Protein AF-A0AAV6UB23-F1 (afdb_monomer)

Nearest PDB structures (foldseek):
  6d6q-assembly1_D  TM=9.457E-01  e=8.743E-25  Homo sapiens
  3hkm-assembly2_B  TM=9.169E-01  e=3.259E-20  Oryza sativa Japonica Group
  3hkm-assembly1_A  TM=9.155E-01  e=9.623E-20  Oryza sativa Japonica Group
  2wnr-assembly1_B  TM=9.141E-01  e=9.623E-20  Methanothermobacter thermautotrophicus
  2pnz-assembly1_A  TM=8.506E-01  e=3.904E-20  Pyrococcus abyssi

pLDDT: mean 78.88, std 17.39, range [21.12, 95.25]

InterPro domains:
  IPR000530 Small ribosomal subunit protein eS12 [PR00972] (214-227)
  IPR000530 Small ribosomal subunit protein eS12 [PR00972] (228-244)
  IPR000530 Small ribosomal subunit protein eS12 [PR00972] (269-290)
  IPR000530 Small ribosomal subunit protein eS12 [PR00972] (294-307)
  IPR001247 Exoribonuclease, phosphorolytic domain 1 [PF01138] (4-118)
  IPR004038 Ribosomal protein eL8/eL30/eS12/Gadd45 [PF01248] (210-303)
  IPR020568 Ribosomal protein uS5 domain 2-type superfamily [SSF54211] (4-117)
  IPR027408 PNPase/RNase PH domain superfamily [G3DSA:3.30.230.70] (3-193)
  IPR029064 Ribosomal protein eL30-like superfamily [G3DSA:3.30.1330.30] (195-325)
  IPR029064 Ribosomal protein eL30-like superfamily [SSF55315] (204-323)
  IPR036345 Exoribonuclease, PH domain 2 superfamily [SSF55666] (115-163)

Sequence (326 aa):
MHAVQFSDLSRSDGSALVSIGETVIQAAVYGPTEIKVSKELCDKALVEVTFKPKVGQSGNKERCTEYFIRNAVESVILTKLHPRTSINIIVQEIQDAGNMLACCVNAACLALLDAGIPMKGIVAASSVAFIEENPVAFPTTKQQKTSQKMSTVCFESPGETMVGVKSSSFLTNSGACTFFRRAACIFRLIMSDVEVETTAGSGEMDVNTALQEVLKTSLTHGKLSRGLHEAAKCLDKRQALLCVLATNCDEPLYVKLVEALCAEHQINLLKVDSNKKLGEWAGLCTFDKEGKARKVVGCSCAVVVDYGKETQAHDVLNDYFKSKRA

Secondary structure (DSSP, 8-state):
-EEEEE---TTSSEEEEEEETTEEEEEEEEEEEEPPGGG--SSS-EEEEEEE-SSS---HHHHHHHHHHHHHHHHHB-GGGSTTEEEEEEEEEEE-SS-HHHHHHHHHHHHHHHTT--BSSEEEEEEEEEETTEEEES--HHHHHH-SEEEEEEEEETTTEEEEEEESS---HHHHHHHHHHHHHHHHHHGGG-------------HHHHHHHHHHHHHHTT-EEESHHHHHHHHHTT--SEEEEES--SSHHHHHHHHHHHHHHT-EEEEES-HHHHHHHTT-SEEPTTS-EESPPPPSEEEES--SS--HHHHHHHHHHHHHH-

Foldseek 3Di:
DKDKDWDPDPPALTKMWIDDPQWIKIKGKHPFAADDPVPFDQQFEAEFEAEAEPDDDDDPVRVVLRVVLRLLQVVWAPGRVDHRTYMYMYMYTPDDFPFVSQRRNQRRQRRCVSSVGDTNFGKGKWKWFDAPNDIDIPDTNVSVVRTPKIKMWIATPPPRDTSDIDIPDDDDPVRVVVCVVVVVVVVVVVVPPDDPDPPPDPDDDDLLNLLLVLLVLLVVVVQKFFAQVRLLVCLVVLLFQEKEAEPPDPDVVSVVSNVVSCVVSVHHYDYDHFQQSVQVSNVQFDADPVRDGDPRDGTGMMTGRDSNDDDPSVVVVVVVVVVVVD

Organism: NCBI:txid931172

Solvent-accessible surface area (backbone atoms only — not comparable to full-atom values): 17839 Å² total; per-residue (Å²): 110,72,51,76,47,70,65,83,45,94,85,44,58,6,16,15,37,35,30,56,66,75,22,31,34,38,17,36,22,39,52,80,34,86,51,59,80,92,73,55,35,78,76,28,38,41,74,45,52,48,52,43,60,76,73,75,76,77,49,72,69,42,52,55,49,23,53,51,47,34,56,51,49,60,74,32,40,52,33,68,81,41,49,48,23,25,34,42,36,41,37,38,44,75,36,82,34,67,43,59,73,23,49,50,41,35,14,45,43,49,4,36,57,59,40,65,57,66,53,78,48,52,54,49,38,49,33,37,27,38,50,96,88,45,78,38,73,67,39,43,56,71,52,52,74,72,26,85,42,44,38,37,42,30,36,32,43,92,76,74,45,73,72,48,76,51,57,84,51,89,69,58,82,74,55,49,60,55,46,52,59,47,49,56,51,48,50,63,63,65,60,71,79,65,80,76,84,70,89,72,75,94,60,86,80,46,75,69,58,23,49,42,51,49,42,47,47,10,50,78,66,70,30,54,37,66,33,63,71,51,31,51,54,35,52,76,67,71,50,46,57,38,37,41,38,30,70,68,56,96,52,73,64,59,57,52,52,53,54,49,55,29,62,78,68,73,35,50,75,44,81,40,86,41,22,52,64,47,5,52,44,70,61,40,41,44,67,48,100,83,73,49,80,40,78,63,42,68,30,58,28,40,26,35,45,47,56,88,63,95,46,74,38,55,55,55,50,51,52,52,51,53,65,73,73,107

Mean predicted aligned error: 15.62 Å

Radius of gyration: 24.82 Å; Cα contacts (8 Å, |Δi|>4): 610; chains: 1; bounding box: 67×42×62 Å

Structure (mmCIF, N/CA/C/O backbone):
data_AF-A0AAV6UB23-F1
#
_entry.id   AF-A0AAV6UB23-F1
#
loop_
_atom_site.group_PDB
_atom_site.id
_atom_site.type_symbol
_atom_site.label_atom_id
_atom_site.label_alt_id
_atom_site.label_comp_id
_atom_site.label_asym_id
_atom_site.label_entity_id
_atom_site.label_seq_id
_atom_site.pdbx_PDB_ins_code
_atom_site.Cartn_x
_atom_site.Cartn_y
_atom_site.Cartn_z
_atom_site.occupancy
_atom_site.B_iso_or_equiv
_atom_site.auth_seq_id
_atom_site.auth_comp_id
_atom_site.auth_asym_id
_atom_site.auth_atom_id
_atom_site.pdbx_PDB_model_num
ATOM 1 N N . MET A 1 1 ? 3.540 23.693 6.848 1.00 55.31 1 MET A N 1
ATOM 2 C CA . MET A 1 1 ? 4.465 23.399 5.734 1.00 55.31 1 MET A CA 1
ATOM 3 C C . MET A 1 1 ? 4.973 21.984 5.910 1.00 55.31 1 MET A C 1
ATOM 5 O O . MET A 1 1 ? 5.501 21.669 6.974 1.00 55.31 1 MET A O 1
ATOM 9 N N . HIS A 1 2 ? 4.753 21.148 4.902 1.00 77.44 2 HIS A N 1
ATOM 10 C CA . HIS A 1 2 ? 5.367 19.831 4.785 1.00 77.44 2 HIS A CA 1
ATOM 11 C C . HIS A 1 2 ? 6.271 19.891 3.559 1.00 77.44 2 HIS A C 1
ATOM 13 O O . HIS A 1 2 ? 5.821 20.352 2.512 1.00 77.44 2 HIS A O 1
ATOM 19 N N . ALA A 1 3 ? 7.528 19.488 3.686 1.00 85.25 3 ALA A N 1
ATOM 20 C CA . ALA A 1 3 ? 8.427 19.393 2.544 1.00 85.25 3 ALA A CA 1
ATOM 21 C C . ALA A 1 3 ? 9.123 18.040 2.561 1.00 85.25 3 ALA A C 1
ATOM 23 O O . ALA A 1 3 ? 9.501 17.539 3.623 1.00 85.25 3 ALA A O 1
ATOM 24 N N . VAL A 1 4 ? 9.270 17.464 1.376 1.00 87.75 4 VAL A N 1
ATOM 25 C CA . VAL A 1 4 ? 9.920 16.178 1.157 1.00 87.75 4 VAL A CA 1
ATOM 26 C C . VAL A 1 4 ? 11.017 16.386 0.127 1.00 87.75 4 VAL A C 1
ATOM 28 O O . VAL A 1 4 ? 10.788 17.025 -0.899 1.00 87.75 4 VAL A O 1
ATOM 31 N N . GLN A 1 5 ? 12.197 15.855 0.412 1.00 89.62 5 GLN A N 1
ATOM 32 C CA . GLN A 1 5 ? 13.315 15.760 -0.517 1.00 89.62 5 GLN A CA 1
ATOM 33 C C . GLN A 1 5 ? 13.647 14.280 -0.705 1.00 89.62 5 GLN A C 1
ATOM 35 O O . GLN A 1 5 ? 13.635 13.505 0.252 1.00 89.62 5 GLN A O 1
ATOM 40 N N . PHE A 1 6 ? 13.862 13.882 -1.955 1.00 89.94 6 PHE A N 1
ATOM 41 C CA . PHE A 1 6 ? 14.194 12.512 -2.334 1.00 89.94 6 PHE A CA 1
ATOM 42 C C . PHE A 1 6 ? 15.654 12.441 -2.759 1.00 89.94 6 PHE A C 1
ATOM 44 O O . PHE A 1 6 ? 16.178 13.403 -3.326 1.00 89.94 6 PHE A O 1
ATOM 51 N N . SER A 1 7 ? 16.277 11.273 -2.589 1.00 82.38 7 SER A N 1
ATOM 52 C CA . SER A 1 7 ? 17.610 10.972 -3.130 1.00 82.38 7 SER A CA 1
ATOM 53 C C . SER A 1 7 ? 18.729 11.932 -2.665 1.00 82.38 7 SER A C 1
ATOM 55 O O . SER A 1 7 ? 19.602 12.317 -3.439 1.00 82.38 7 SER A O 1
ATOM 57 N N . ASP A 1 8 ? 18.738 12.288 -1.374 1.00 82.19 8 ASP A N 1
ATOM 58 C CA . ASP A 1 8 ? 19.777 13.137 -0.759 1.00 82.19 8 ASP A CA 1
ATOM 59 C C . ASP A 1 8 ? 21.106 12.395 -0.512 1.00 82.19 8 ASP A C 1
ATOM 61 O O . ASP A 1 8 ? 22.170 13.007 -0.390 1.00 82.19 8 ASP A O 1
ATOM 65 N N . LEU A 1 9 ? 21.061 11.065 -0.390 1.00 87.25 9 LEU A N 1
ATOM 66 C CA . LEU A 1 9 ? 22.214 10.220 -0.076 1.00 87.25 9 LEU A CA 1
ATOM 67 C C . LEU A 1 9 ? 22.642 9.412 -1.304 1.00 87.25 9 LEU A C 1
ATOM 69 O O . LEU A 1 9 ? 21.909 8.554 -1.781 1.00 87.25 9 LEU A O 1
ATOM 73 N N . SER A 1 10 ? 23.884 9.606 -1.755 1.00 87.12 10 SER A N 1
ATOM 74 C CA . SER A 1 10 ? 24.423 8.946 -2.957 1.00 87.12 10 SER A CA 1
ATOM 75 C C . SER A 1 10 ? 24.791 7.468 -2.786 1.00 87.12 10 SER A C 1
ATOM 77 O O . SER A 1 10 ? 25.045 6.779 -3.769 1.00 87.12 10 SER A O 1
ATOM 79 N N . ARG A 1 11 ? 24.882 6.981 -1.543 1.00 90.44 11 ARG A N 1
ATOM 80 C CA . ARG A 1 11 ? 25.308 5.604 -1.232 1.00 90.44 11 ARG A CA 1
ATOM 81 C C . ARG A 1 11 ? 24.144 4.661 -0.923 1.00 90.44 11 ARG A C 1
ATOM 83 O O . ARG A 1 11 ? 24.343 3.452 -0.922 1.00 90.44 11 ARG A O 1
ATOM 90 N N . SER A 1 12 ? 22.984 5.194 -0.564 1.00 89.81 12 SER A N 1
ATOM 91 C CA . SER A 1 12 ? 21.785 4.394 -0.303 1.00 89.81 12 SER A CA 1
ATOM 92 C C . SER A 1 12 ? 21.011 4.173 -1.592 1.00 89.81 12 SER A C 1
ATOM 94 O O . SER A 1 12 ? 21.023 5.040 -2.459 1.00 89.81 12 SER A O 1
ATOM 96 N N . ASP A 1 13 ? 20.301 3.051 -1.676 1.00 92.25 13 ASP A N 1
ATOM 97 C CA . ASP A 1 13 ? 19.466 2.732 -2.837 1.00 92.25 13 ASP A CA 1
ATOM 98 C C . ASP A 1 13 ? 18.200 3.596 -2.877 1.00 92.25 13 ASP A C 1
ATOM 100 O O . ASP A 1 13 ? 17.703 3.909 -3.951 1.00 92.25 13 ASP A O 1
ATOM 104 N N . GLY A 1 14 ? 17.704 4.013 -1.708 1.00 93.56 14 GLY A N 1
ATOM 105 C CA . GLY A 1 14 ? 16.654 5.020 -1.592 1.00 93.56 14 GLY A CA 1
ATOM 106 C C . GLY A 1 14 ? 16.856 5.895 -0.367 1.00 93.56 14 GLY A C 1
ATOM 107 O O . GLY A 1 14 ? 17.306 5.428 0.686 1.00 93.56 14 GLY A O 1
ATOM 108 N N . SER A 1 15 ? 16.530 7.179 -0.482 1.00 94.25 15 SER A N 1
ATOM 109 C CA . SER A 1 15 ? 16.572 8.094 0.658 1.00 94.25 15 SER A CA 1
ATOM 110 C C . SER A 1 15 ? 15.468 9.133 0.598 1.00 94.25 15 SER A C 1
ATOM 112 O O . SER A 1 15 ? 15.066 9.585 -0.470 1.00 94.25 15 SER A O 1
ATOM 114 N N . ALA A 1 16 ? 14.976 9.513 1.771 1.00 94.12 16 ALA A N 1
ATOM 115 C CA . ALA A 1 16 ? 13.954 10.533 1.896 1.00 94.12 16 ALA A CA 1
ATOM 116 C C . ALA A 1 16 ? 14.231 11.401 3.120 1.00 94.12 16 ALA A C 1
ATOM 118 O O . ALA A 1 16 ? 14.400 10.892 4.232 1.00 94.12 16 ALA A O 1
ATOM 119 N N . LEU A 1 17 ? 14.230 12.713 2.924 1.00 93.31 17 LEU A N 1
ATOM 120 C CA . LEU A 1 17 ? 14.196 13.697 3.991 1.00 93.31 17 LEU A CA 1
ATOM 121 C C . LEU A 1 17 ? 12.795 14.285 4.053 1.00 93.31 17 LEU A C 1
ATOM 123 O O . LEU A 1 17 ? 12.294 14.877 3.100 1.00 93.31 17 LEU A O 1
ATOM 127 N N . VAL A 1 18 ? 12.142 14.095 5.194 1.00 91.94 18 VAL A N 1
ATOM 128 C CA . VAL A 1 18 ? 10.770 14.537 5.423 1.00 91.94 18 VAL A CA 1
ATOM 129 C C . VAL A 1 18 ? 10.775 15.579 6.520 1.00 91.94 18 VAL A C 1
ATOM 131 O O . VAL A 1 18 ? 11.274 15.345 7.622 1.00 91.94 18 VAL A O 1
ATOM 134 N N . SER A 1 19 ? 10.163 16.717 6.216 1.00 89.75 19 SER A N 1
ATOM 135 C CA . SER A 1 19 ? 9.902 17.784 7.166 1.00 89.75 19 SER A CA 1
ATOM 136 C C . SER A 1 19 ? 8.399 17.964 7.360 1.00 89.75 19 SER A C 1
ATOM 138 O O . SER A 1 19 ? 7.633 18.130 6.410 1.00 89.75 19 SER A O 1
ATOM 140 N N . ILE A 1 20 ? 7.965 17.908 8.615 1.00 87.00 20 ILE A N 1
ATOM 141 C CA . ILE A 1 20 ? 6.589 18.178 9.032 1.00 87.00 20 ILE A CA 1
ATOM 142 C C . ILE A 1 20 ? 6.672 19.276 10.086 1.00 87.00 20 ILE A C 1
ATOM 144 O O . ILE A 1 20 ? 7.040 19.025 11.239 1.00 87.00 20 ILE A O 1
ATOM 148 N N . GLY A 1 21 ? 6.357 20.506 9.680 1.00 85.19 21 GLY A N 1
ATOM 149 C CA . GLY A 1 21 ? 6.590 21.680 10.517 1.00 85.19 21 GLY A CA 1
ATOM 150 C C . GLY A 1 21 ? 8.074 21.812 10.861 1.00 85.19 21 GLY A C 1
ATOM 151 O O . GLY A 1 21 ? 8.908 21.915 9.971 1.00 85.19 21 GLY A O 1
ATOM 152 N N . GLU A 1 22 ? 8.393 21.782 12.154 1.00 85.50 22 GLU A N 1
ATOM 153 C CA . GLU A 1 22 ? 9.769 21.868 12.667 1.00 85.50 22 GLU A CA 1
ATOM 154 C C . GLU A 1 22 ? 10.438 20.494 12.847 1.00 85.50 22 GLU A C 1
ATOM 156 O O . GLU A 1 22 ? 11.629 20.423 13.146 1.00 85.50 22 GLU A O 1
ATOM 161 N N . THR A 1 23 ? 9.691 19.395 12.689 1.00 88.81 23 THR A N 1
ATOM 162 C CA . THR A 1 23 ? 10.277 18.049 12.756 1.00 88.81 23 THR A CA 1
ATOM 163 C C . THR A 1 23 ? 10.916 17.686 11.436 1.00 88.81 23 THR A C 1
ATOM 165 O O . THR A 1 23 ? 10.259 17.778 10.401 1.00 88.81 23 THR A O 1
ATOM 168 N N . VAL A 1 24 ? 12.171 17.244 11.478 1.00 90.88 24 VAL A N 1
ATOM 169 C CA . VAL A 1 24 ? 12.910 16.810 10.291 1.00 90.88 24 VAL A CA 1
ATOM 170 C C . VAL A 1 24 ? 13.549 15.461 10.568 1.00 90.88 24 VAL A C 1
ATOM 172 O O . VAL A 1 24 ? 14.277 15.285 11.551 1.00 90.88 24 VAL A O 1
ATOM 175 N N . ILE A 1 25 ? 13.264 14.507 9.687 1.00 92.19 25 ILE A N 1
ATOM 176 C CA . ILE A 1 25 ? 13.749 13.132 9.771 1.00 92.19 25 ILE A CA 1
ATOM 177 C C . ILE A 1 25 ? 14.300 12.725 8.415 1.00 92.19 25 ILE A C 1
ATOM 179 O O . ILE A 1 25 ? 13.703 13.013 7.379 1.00 92.19 25 ILE A O 1
ATOM 183 N N . GLN A 1 26 ? 15.431 12.031 8.443 1.00 93.38 26 GLN A N 1
ATOM 184 C CA . GLN A 1 26 ? 16.059 11.450 7.271 1.00 93.38 26 GLN A CA 1
ATOM 185 C C . GLN A 1 26 ? 15.958 9.930 7.350 1.00 93.38 26 GLN A C 1
ATOM 187 O O . GLN A 1 26 ? 16.329 9.325 8.354 1.00 93.38 26 GLN A O 1
ATOM 192 N N . ALA A 1 27 ? 15.464 9.302 6.293 1.00 94.44 27 ALA A N 1
ATOM 193 C CA . ALA A 1 27 ? 15.434 7.859 6.143 1.00 94.44 27 ALA A CA 1
ATOM 194 C C . ALA A 1 27 ? 16.320 7.439 4.970 1.00 94.44 27 ALA A C 1
ATOM 196 O O . ALA A 1 27 ? 16.348 8.092 3.928 1.00 94.44 27 ALA A O 1
ATOM 197 N N . ALA A 1 28 ? 17.025 6.332 5.153 1.00 95.25 28 ALA A N 1
ATOM 198 C CA . ALA A 1 28 ? 17.809 5.668 4.131 1.00 95.25 28 ALA A CA 1
ATOM 199 C C . ALA A 1 28 ? 17.416 4.196 4.099 1.00 95.25 28 ALA A C 1
ATOM 201 O O . ALA A 1 28 ? 17.345 3.535 5.138 1.00 95.25 28 ALA A O 1
ATOM 202 N N . VAL A 1 29 ? 17.172 3.686 2.905 1.00 94.88 29 VAL A N 1
ATOM 203 C CA . VAL A 1 29 ? 16.891 2.282 2.656 1.00 94.88 29 VAL A CA 1
ATOM 204 C C . VAL A 1 29 ? 18.052 1.719 1.864 1.00 94.88 29 VAL A C 1
ATOM 206 O O . VAL A 1 29 ? 18.468 2.268 0.844 1.00 94.88 29 VAL A O 1
ATOM 209 N N . TYR A 1 30 ? 18.559 0.601 2.357 1.00 93.44 30 TYR A N 1
ATOM 210 C CA . TYR A 1 30 ? 19.414 -0.282 1.595 1.00 93.44 30 TYR A CA 1
ATOM 211 C C . TYR A 1 30 ? 18.528 -1.415 1.117 1.00 93.44 30 TYR A C 1
ATOM 213 O O . TYR A 1 30 ? 17.828 -2.053 1.916 1.00 93.44 30 TYR A O 1
ATOM 221 N N . GLY A 1 31 ? 18.517 -1.576 -0.198 1.00 85.75 31 GLY A N 1
ATOM 222 C CA . GLY A 1 31 ? 17.692 -2.512 -0.925 1.00 85.75 31 GLY A CA 1
ATOM 223 C C . GLY A 1 31 ? 17.962 -3.957 -0.517 1.00 85.75 31 GLY A C 1
ATOM 224 O O . GLY A 1 31 ? 18.709 -4.227 0.430 1.00 85.75 31 GLY A O 1
ATOM 225 N N . PRO A 1 32 ? 17.337 -4.914 -1.217 1.00 89.69 32 PRO A N 1
ATOM 226 C CA . PRO A 1 32 ? 17.442 -6.324 -0.877 1.00 89.69 32 PRO A CA 1
ATOM 227 C C . PRO A 1 32 ? 18.909 -6.776 -0.922 1.00 89.69 32 PRO A C 1
ATOM 229 O O . PRO A 1 32 ? 19.469 -7.057 -1.976 1.00 89.69 32 PRO A O 1
ATOM 232 N N . THR A 1 33 ? 19.521 -6.830 0.256 1.00 90.69 33 THR A N 1
ATOM 233 C CA . THR A 1 33 ? 20.918 -7.184 0.482 1.00 90.69 33 THR A CA 1
ATOM 234 C C . THR A 1 33 ? 20.975 -8.631 0.951 1.00 90.69 33 THR A C 1
ATOM 236 O O . THR A 1 33 ? 20.085 -9.088 1.677 1.00 90.69 33 THR A O 1
ATOM 239 N N . GLU A 1 34 ? 22.029 -9.354 0.578 1.00 88.00 34 GLU A N 1
ATOM 240 C CA . GLU A 1 34 ? 22.258 -10.716 1.058 1.00 88.00 34 GLU A CA 1
ATOM 241 C C . GLU A 1 34 ? 22.399 -10.753 2.582 1.00 88.00 34 GLU A C 1
ATOM 243 O O . GLU A 1 34 ? 23.114 -9.958 3.200 1.00 88.00 34 GLU A O 1
ATOM 248 N N . ILE A 1 35 ? 21.682 -11.691 3.194 1.00 89.94 35 ILE A N 1
ATOM 249 C CA . ILE A 1 35 ? 21.639 -11.838 4.640 1.00 89.94 35 ILE A CA 1
ATOM 250 C C . ILE A 1 35 ? 22.670 -12.861 5.118 1.00 89.94 35 ILE A C 1
ATOM 252 O O . ILE A 1 35 ? 22.999 -13.831 4.439 1.00 89.94 35 ILE A O 1
ATOM 256 N N . LYS A 1 36 ? 23.171 -12.669 6.340 1.00 86.94 36 LYS A N 1
ATOM 257 C CA . LYS A 1 36 ? 23.979 -13.691 7.013 1.00 86.94 36 LYS A CA 1
ATOM 258 C C . LYS A 1 36 ? 23.121 -14.929 7.283 1.00 86.94 36 LYS A C 1
ATOM 260 O O . LYS A 1 36 ? 22.014 -14.793 7.799 1.00 86.94 36 LYS A O 1
ATOM 265 N N . VAL A 1 37 ? 23.700 -16.115 7.083 1.00 87.31 37 VAL A N 1
ATOM 266 C CA . VAL A 1 37 ? 23.048 -17.434 7.257 1.00 87.31 37 VAL A CA 1
ATOM 267 C C . VAL A 1 37 ? 22.293 -17.572 8.592 1.00 87.31 37 VAL A C 1
ATOM 269 O O . VAL A 1 37 ? 21.251 -18.205 8.668 1.00 87.31 37 VAL A O 1
ATOM 272 N N . SER A 1 38 ? 22.763 -16.920 9.662 1.00 88.12 38 SER A N 1
ATOM 273 C CA . SER A 1 38 ? 22.109 -16.970 10.980 1.00 88.12 38 SER A CA 1
ATOM 27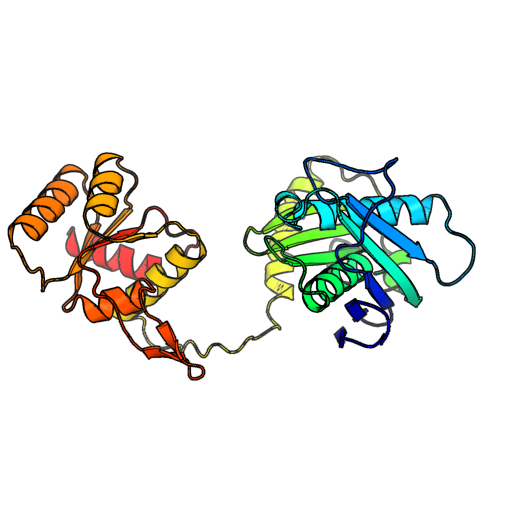4 C C . SER A 1 38 ? 20.730 -16.300 11.050 1.00 88.12 38 SER A C 1
ATOM 276 O O . SER A 1 38 ? 19.974 -16.610 11.968 1.00 88.12 38 SER A O 1
ATOM 278 N N . LYS A 1 39 ? 20.430 -15.335 10.176 1.00 87.19 39 LYS A N 1
ATOM 279 C CA . LYS A 1 39 ? 19.169 -14.575 10.190 1.00 87.19 39 LYS A CA 1
ATOM 280 C C . LYS A 1 39 ? 18.319 -14.843 8.949 1.00 87.19 39 LYS A C 1
ATOM 282 O O . LYS A 1 39 ? 17.336 -14.149 8.719 1.00 87.19 39 LYS A O 1
ATOM 287 N N . GLU A 1 40 ? 18.709 -15.820 8.141 1.00 86.62 40 GLU A N 1
ATOM 288 C CA . GLU A 1 40 ? 18.054 -16.108 6.878 1.00 86.62 40 GLU A CA 1
ATOM 289 C C . GLU A 1 40 ? 16.638 -16.646 7.099 1.00 86.62 40 GLU A C 1
ATOM 291 O O . GLU A 1 40 ? 16.411 -17.593 7.852 1.00 86.62 40 GLU A O 1
ATOM 296 N N . LEU A 1 41 ? 15.680 -16.024 6.419 1.00 83.69 41 LEU A N 1
ATOM 297 C CA . LEU A 1 41 ? 14.307 -16.493 6.344 1.00 83.69 41 LEU A CA 1
ATOM 298 C C . LEU A 1 41 ? 14.073 -17.018 4.927 1.00 83.69 41 LEU A C 1
ATOM 300 O O . LEU A 1 41 ? 14.132 -16.269 3.950 1.00 83.69 41 LEU A O 1
ATOM 304 N N . CYS A 1 42 ? 13.818 -18.322 4.816 1.00 84.56 42 CYS A N 1
ATOM 305 C CA . CYS A 1 42 ? 13.590 -18.981 3.528 1.00 84.56 42 CYS A CA 1
ATOM 306 C C . CYS A 1 42 ? 12.313 -18.482 2.841 1.00 84.56 42 CYS A C 1
ATOM 308 O O . CYS A 1 42 ? 12.286 -18.348 1.622 1.00 84.56 42 CYS A O 1
ATOM 310 N N . ASP A 1 43 ? 11.277 -18.184 3.627 1.00 87.88 43 ASP A N 1
ATOM 311 C CA . ASP A 1 43 ? 9.930 -17.928 3.107 1.00 87.88 43 ASP A CA 1
ATOM 312 C C . ASP A 1 43 ? 9.639 -16.444 2.843 1.00 87.88 43 ASP A C 1
ATOM 314 O O . ASP A 1 43 ? 8.666 -16.114 2.162 1.00 87.88 43 ASP A O 1
ATOM 318 N N . LYS A 1 44 ? 10.432 -15.534 3.424 1.00 88.38 44 LYS A N 1
ATOM 319 C CA . LYS A 1 44 ? 10.163 -14.092 3.394 1.00 88.38 44 LYS A CA 1
ATOM 320 C C . LYS A 1 44 ? 11.426 -13.242 3.515 1.00 88.38 44 LYS A C 1
ATOM 322 O O . LYS A 1 44 ? 12.374 -13.641 4.182 1.00 88.38 44 LYS A O 1
ATOM 327 N N . ALA A 1 45 ? 11.398 -12.047 2.928 1.00 88.88 45 ALA A N 1
ATOM 328 C CA . ALA A 1 45 ? 12.409 -11.016 3.149 1.00 88.88 45 ALA A CA 1
ATOM 329 C C . ALA A 1 45 ? 12.432 -10.579 4.623 1.00 88.88 45 ALA A C 1
ATOM 331 O O . ALA A 1 45 ? 11.381 -10.350 5.231 1.00 88.88 45 ALA A O 1
ATOM 332 N N . LEU A 1 46 ? 13.627 -10.427 5.189 1.00 90.75 46 LEU A N 1
ATOM 333 C CA . LEU A 1 46 ? 13.815 -9.914 6.541 1.00 90.75 46 LEU A CA 1
ATOM 334 C C . LEU A 1 46 ? 13.878 -8.382 6.517 1.00 90.75 46 LEU A C 1
ATOM 336 O O . LEU A 1 46 ? 14.749 -7.809 5.873 1.00 90.75 46 LEU A O 1
ATOM 340 N N . VAL A 1 47 ? 12.981 -7.716 7.245 1.00 91.44 47 VAL A N 1
ATOM 341 C CA . VAL A 1 47 ? 12.981 -6.251 7.367 1.00 91.44 47 VAL A CA 1
ATOM 342 C C . VAL A 1 47 ? 13.650 -5.848 8.678 1.00 91.44 47 VAL A C 1
ATOM 344 O O . VAL A 1 47 ? 13.118 -6.073 9.768 1.00 91.44 47 VAL A O 1
ATOM 347 N N . GLU A 1 48 ? 14.822 -5.230 8.578 1.00 91.06 48 GLU A N 1
ATOM 348 C CA . GLU A 1 48 ? 15.548 -4.661 9.708 1.00 91.06 48 GLU A CA 1
ATOM 349 C C . GLU A 1 48 ? 15.405 -3.138 9.703 1.00 91.06 48 GLU A C 1
ATOM 351 O O . GLU A 1 48 ? 15.661 -2.466 8.711 1.00 91.06 48 GLU A O 1
ATOM 356 N N . VAL A 1 49 ? 14.974 -2.589 10.839 1.00 93.69 49 VAL A N 1
ATOM 357 C CA . VAL A 1 49 ? 14.826 -1.143 11.043 1.00 93.69 49 VAL A CA 1
ATOM 358 C C . VAL A 1 49 ? 15.722 -0.733 12.197 1.00 93.69 49 VAL A C 1
ATOM 360 O O . VAL A 1 49 ? 15.676 -1.373 13.249 1.00 93.69 49 VAL A O 1
ATOM 363 N N . THR A 1 50 ? 16.520 0.312 11.990 1.00 93.38 50 THR A N 1
ATOM 364 C CA . THR A 1 50 ? 17.383 0.936 12.999 1.00 93.38 50 THR A CA 1
ATOM 365 C C . THR A 1 50 ? 17.053 2.419 13.109 1.00 93.38 50 THR A C 1
ATOM 367 O O . THR A 1 50 ? 17.089 3.143 12.114 1.00 93.38 50 THR A O 1
ATOM 370 N N . PHE A 1 51 ? 16.758 2.876 14.321 1.00 93.38 51 PHE A N 1
ATOM 371 C CA . PHE A 1 51 ? 16.465 4.266 14.634 1.00 93.38 51 PHE A CA 1
ATOM 372 C C . PHE A 1 51 ? 17.647 4.879 15.380 1.00 93.38 51 PHE A C 1
ATOM 374 O O . PHE A 1 51 ? 18.044 4.417 16.451 1.00 93.38 51 PHE A O 1
ATOM 381 N N . LYS A 1 52 ? 18.209 5.942 14.813 1.00 91.75 52 LYS A N 1
ATOM 382 C CA . LYS A 1 52 ? 19.320 6.683 15.398 1.00 91.75 52 LYS A CA 1
ATOM 383 C C . LYS A 1 52 ? 18.818 8.042 15.902 1.00 91.75 52 LYS A C 1
ATOM 385 O O . LYS A 1 52 ? 18.408 8.870 15.082 1.00 91.75 52 LYS A O 1
ATOM 390 N N . PRO A 1 53 ? 18.841 8.289 17.225 1.00 91.19 53 PRO A N 1
ATOM 391 C CA . PRO A 1 53 ? 18.455 9.581 17.779 1.00 91.19 53 PRO A CA 1
ATOM 392 C C . PRO A 1 53 ? 19.515 10.649 17.476 1.00 91.19 53 PRO A C 1
ATOM 394 O O . PRO A 1 53 ? 20.661 10.339 17.135 1.00 91.19 53 PRO A O 1
ATOM 397 N N . LYS A 1 54 ? 19.150 11.926 17.637 1.00 88.69 54 LYS A N 1
ATOM 398 C CA . LYS A 1 54 ? 20.089 13.054 17.481 1.00 88.69 54 LYS A CA 1
ATOM 399 C C . LYS A 1 54 ? 21.202 13.057 18.537 1.00 88.69 54 LYS A C 1
ATOM 401 O O . LYS A 1 54 ? 22.325 13.470 18.256 1.00 88.69 54 LYS A O 1
ATOM 406 N N . VAL A 1 55 ? 20.882 12.643 19.764 1.00 88.00 55 VAL A N 1
ATOM 407 C CA . VAL A 1 55 ? 21.798 12.663 20.912 1.00 88.00 55 VAL A CA 1
ATOM 408 C C . VAL A 1 55 ? 21.677 11.355 21.681 1.00 88.00 55 VAL A C 1
ATOM 410 O O . VAL A 1 55 ? 20.575 10.918 22.000 1.00 88.00 55 VAL A O 1
ATOM 413 N N . GLY A 1 56 ? 22.820 10.771 22.034 1.00 84.06 56 GLY A N 1
ATOM 414 C CA . GLY A 1 56 ? 22.887 9.559 22.845 1.00 84.06 56 GLY A CA 1
ATOM 415 C C . GLY A 1 56 ? 22.895 8.267 22.030 1.00 84.06 56 GLY A C 1
ATOM 416 O O . GLY A 1 56 ? 22.826 8.262 20.803 1.00 84.06 56 GLY A O 1
ATOM 417 N N . GLN A 1 57 ? 23.045 7.155 22.744 1.00 83.88 57 GLN A N 1
ATOM 418 C CA . GLN A 1 57 ? 22.927 5.818 22.169 1.00 83.88 57 GLN A CA 1
ATOM 419 C C . GLN A 1 57 ? 21.459 5.382 22.168 1.00 83.88 57 GLN A C 1
ATOM 421 O O . GLN A 1 57 ? 20.667 5.842 22.988 1.00 83.88 57 GLN A O 1
ATOM 426 N N . SER A 1 58 ? 21.112 4.468 21.266 1.00 84.62 58 SER A N 1
ATOM 427 C CA . SER A 1 58 ? 19.787 3.852 21.184 1.00 84.62 58 SER A CA 1
ATOM 428 C C . SER A 1 58 ? 19.422 3.159 22.504 1.00 84.62 58 SER A C 1
ATOM 430 O O . SER A 1 58 ? 20.047 2.165 22.882 1.00 84.62 58 SER A O 1
ATOM 432 N N . GLY A 1 59 ? 18.417 3.683 23.203 1.00 86.50 59 GLY A N 1
ATOM 433 C CA . GLY A 1 59 ? 17.853 3.107 24.415 1.00 86.50 59 GLY A CA 1
ATOM 434 C C . GLY A 1 59 ? 16.589 2.284 24.147 1.00 86.50 59 GLY A C 1
ATOM 435 O O . GLY A 1 59 ? 16.249 1.914 23.021 1.00 86.50 59 GLY A O 1
ATOM 436 N N . ASN A 1 60 ? 15.853 1.980 25.220 1.00 84.38 60 ASN A N 1
ATOM 437 C CA . ASN A 1 60 ? 14.631 1.174 25.131 1.00 84.38 60 ASN A CA 1
ATOM 438 C C . ASN A 1 60 ? 13.487 1.906 24.409 1.00 84.38 60 ASN A C 1
ATOM 440 O O . ASN A 1 60 ? 12.656 1.262 23.772 1.00 84.38 60 ASN A O 1
ATOM 444 N N . LYS A 1 61 ? 13.424 3.243 24.502 1.00 83.00 61 LYS A N 1
ATOM 445 C CA . LYS A 1 61 ? 12.367 4.038 23.854 1.00 83.00 61 LYS A CA 1
ATOM 446 C C . LYS A 1 61 ? 12.512 3.996 22.335 1.00 83.00 61 LYS A C 1
ATOM 448 O O . LYS A 1 61 ? 11.515 3.796 21.647 1.00 83.00 61 LYS A O 1
ATOM 453 N N . GLU A 1 62 ? 13.743 4.108 21.853 1.00 88.25 62 GLU A N 1
ATOM 454 C CA . GLU A 1 62 ? 14.146 3.991 20.454 1.00 88.25 62 GLU A CA 1
ATOM 455 C C . GLU A 1 62 ? 13.892 2.570 19.944 1.00 88.25 62 GLU A C 1
ATOM 457 O O . GLU A 1 62 ? 13.267 2.379 18.909 1.00 88.25 62 GLU A O 1
ATOM 462 N N . ARG A 1 63 ? 14.224 1.542 20.732 1.00 89.62 63 ARG A N 1
ATOM 463 C CA . ARG A 1 63 ? 13.899 0.155 20.365 1.00 89.62 63 ARG A CA 1
ATOM 464 C C . ARG A 1 63 ? 12.389 -0.079 20.200 1.00 89.62 63 ARG A C 1
ATOM 466 O O . ARG A 1 63 ? 11.958 -0.835 19.328 1.00 89.62 63 ARG A O 1
ATOM 473 N N . CYS A 1 64 ? 11.560 0.597 21.000 1.00 87.81 64 CYS A N 1
ATOM 474 C CA . CYS A 1 64 ? 10.104 0.574 20.840 1.00 87.81 64 CYS A CA 1
ATOM 475 C C . CYS A 1 64 ? 9.616 1.337 19.594 1.00 87.81 64 CYS A C 1
ATOM 477 O O . CYS A 1 64 ? 8.534 1.027 19.092 1.00 87.81 64 CYS A O 1
ATOM 479 N N . THR A 1 65 ? 10.332 2.361 19.115 1.00 88.81 65 THR A N 1
ATOM 480 C CA . THR A 1 65 ? 9.986 3.055 17.861 1.00 88.81 65 THR A CA 1
ATOM 481 C C . THR A 1 65 ? 10.415 2.234 16.648 1.00 88.81 65 THR A C 1
ATOM 483 O O . THR A 1 65 ? 9.616 2.070 15.730 1.00 88.81 65 THR A O 1
ATOM 486 N N . GLU A 1 66 ? 11.595 1.613 16.692 1.00 91.44 66 GLU A N 1
ATOM 487 C CA . GLU A 1 66 ? 12.075 0.661 15.682 1.00 91.44 66 GLU A CA 1
ATOM 488 C C . GLU A 1 66 ? 11.097 -0.489 15.469 1.00 91.44 66 GLU A C 1
ATOM 490 O O . GLU A 1 66 ? 10.747 -0.801 14.333 1.00 91.44 66 GLU A O 1
ATOM 495 N N . TYR A 1 67 ? 10.625 -1.101 16.560 1.00 91.44 67 TYR A N 1
ATOM 496 C CA . TYR A 1 67 ? 9.652 -2.190 16.489 1.00 91.44 67 TYR A CA 1
ATOM 497 C C . TYR A 1 67 ? 8.347 -1.743 15.819 1.00 91.44 67 TYR A C 1
ATOM 499 O O . TYR A 1 67 ? 7.783 -2.467 15.003 1.00 91.44 67 TYR A O 1
ATOM 507 N N . PHE A 1 68 ? 7.888 -0.526 16.119 1.00 90.75 68 PHE A N 1
ATOM 508 C CA . PHE A 1 68 ? 6.674 0.023 15.523 1.00 90.75 68 PHE A CA 1
ATOM 509 C C . PHE A 1 68 ? 6.829 0.269 14.015 1.00 90.75 68 PHE A C 1
ATOM 511 O O . PHE A 1 68 ? 5.964 -0.133 13.241 1.00 90.75 68 PHE A O 1
ATOM 518 N N . ILE A 1 69 ? 7.950 0.863 13.589 1.00 91.88 69 ILE A N 1
ATOM 519 C CA . ILE A 1 69 ? 8.243 1.099 12.167 1.00 91.88 69 ILE A CA 1
ATOM 520 C C . ILE A 1 69 ? 8.404 -0.234 11.427 1.00 91.88 69 ILE A C 1
ATOM 522 O O . ILE A 1 69 ? 7.869 -0.392 10.333 1.00 91.88 69 ILE A O 1
ATOM 526 N N . ARG A 1 70 ? 9.076 -1.217 12.039 1.00 92.12 70 ARG A N 1
ATOM 527 C CA . ARG A 1 70 ? 9.235 -2.561 11.468 1.00 92.12 70 ARG A CA 1
ATOM 528 C C . ARG A 1 70 ? 7.888 -3.221 11.202 1.00 92.12 70 ARG A C 1
ATOM 530 O O . ARG A 1 70 ? 7.666 -3.687 10.092 1.00 92.12 70 ARG A O 1
ATOM 537 N N . ASN A 1 71 ? 6.984 -3.206 12.182 1.00 90.19 71 ASN A N 1
ATOM 538 C CA . ASN A 1 71 ? 5.651 -3.789 12.021 1.00 90.19 71 ASN A CA 1
ATOM 539 C C . ASN A 1 71 ? 4.850 -3.081 10.922 1.00 90.19 71 ASN A C 1
ATOM 541 O O . ASN A 1 71 ? 4.173 -3.742 10.136 1.00 90.19 71 ASN A O 1
ATOM 545 N N . ALA A 1 72 ? 4.945 -1.748 10.853 1.00 88.56 72 ALA A N 1
ATOM 546 C CA . ALA A 1 72 ? 4.254 -0.974 9.831 1.00 88.56 72 ALA A CA 1
ATOM 547 C C . ALA A 1 72 ? 4.741 -1.342 8.422 1.00 88.56 72 ALA A C 1
ATOM 549 O O . ALA A 1 72 ? 3.941 -1.650 7.542 1.00 88.56 72 ALA A O 1
ATOM 550 N N . VAL A 1 73 ? 6.057 -1.386 8.230 1.00 88.94 73 VAL A N 1
ATOM 551 C CA . VAL A 1 73 ? 6.677 -1.672 6.935 1.00 88.94 73 VAL A CA 1
ATOM 552 C C . VAL A 1 73 ? 6.516 -3.142 6.516 1.00 88.94 73 VAL A C 1
ATOM 554 O O . VAL A 1 73 ? 6.246 -3.413 5.347 1.00 88.94 73 VAL A O 1
ATOM 557 N N . GLU A 1 74 ? 6.623 -4.103 7.441 1.00 88.25 74 GLU A N 1
ATOM 558 C CA . GLU A 1 74 ? 6.466 -5.535 7.125 1.00 88.25 74 GLU A CA 1
ATOM 559 C C . GLU A 1 74 ? 5.048 -5.862 6.621 1.00 88.25 74 GLU A C 1
ATOM 561 O O . GLU A 1 74 ? 4.884 -6.750 5.785 1.00 88.25 74 GLU A O 1
ATOM 566 N N . SER A 1 75 ? 4.025 -5.126 7.076 1.00 85.62 75 SER A N 1
ATOM 567 C CA . SER A 1 75 ? 2.641 -5.322 6.614 1.00 85.62 75 SER A CA 1
ATOM 568 C C . SER A 1 75 ? 2.450 -4.985 5.125 1.00 85.62 75 SER A C 1
ATOM 570 O O . SER A 1 75 ? 1.695 -5.668 4.413 1.00 85.62 75 SER A O 1
ATOM 572 N N . VAL A 1 76 ? 3.205 -3.988 4.656 1.00 86.12 76 VAL A N 1
ATOM 573 C CA . VAL A 1 76 ? 3.061 -3.363 3.342 1.00 86.12 76 VAL A CA 1
ATOM 574 C C . VAL A 1 76 ? 4.004 -3.952 2.300 1.00 86.12 76 VAL A C 1
ATOM 576 O O . VAL A 1 76 ? 3.600 -4.124 1.150 1.00 86.12 76 VAL A O 1
ATOM 579 N N . ILE A 1 77 ? 5.233 -4.319 2.666 1.00 89.44 77 ILE A N 1
ATOM 580 C CA . ILE A 1 77 ? 6.175 -4.929 1.720 1.00 89.44 77 ILE A CA 1
ATOM 581 C C . ILE A 1 77 ? 5.678 -6.313 1.274 1.00 89.44 77 ILE A C 1
ATOM 583 O O . ILE A 1 77 ? 5.233 -7.145 2.070 1.00 89.44 77 ILE A O 1
ATOM 587 N N . LEU A 1 78 ? 5.816 -6.605 -0.022 1.00 87.50 78 LEU A N 1
ATOM 588 C CA . LEU A 1 78 ? 5.610 -7.945 -0.572 1.00 87.50 78 LEU A CA 1
ATOM 589 C C . LEU A 1 78 ? 6.817 -8.843 -0.270 1.00 87.50 78 LEU A C 1
ATOM 591 O O . LEU A 1 78 ? 7.609 -9.188 -1.144 1.00 87.50 78 LEU A O 1
ATOM 595 N N . THR A 1 79 ? 6.938 -9.268 0.988 1.00 85.69 79 THR A N 1
ATOM 596 C CA . THR A 1 79 ? 8.090 -10.040 1.486 1.00 85.69 79 THR A CA 1
ATOM 597 C C . THR A 1 79 ? 8.285 -11.397 0.804 1.00 85.69 79 THR A C 1
ATOM 599 O O . THR A 1 79 ? 9.393 -11.924 0.812 1.00 85.69 79 THR A O 1
ATOM 602 N N . LYS A 1 80 ? 7.247 -11.950 0.165 1.00 88.12 80 LYS A N 1
ATOM 603 C CA . LYS A 1 80 ? 7.321 -13.210 -0.595 1.00 88.12 80 LYS A CA 1
ATOM 604 C C . LYS A 1 80 ? 8.072 -13.091 -1.922 1.00 88.12 80 LYS A C 1
ATOM 606 O O . LYS A 1 80 ? 8.504 -14.109 -2.450 1.00 88.12 80 LYS A O 1
ATOM 611 N N . LEU A 1 81 ? 8.199 -11.883 -2.482 1.00 88.19 81 LEU A N 1
ATOM 612 C CA . LEU A 1 81 ? 8.864 -11.705 -3.777 1.00 88.19 81 LEU A CA 1
ATOM 613 C C . LEU A 1 81 ? 10.387 -11.871 -3.667 1.00 88.19 81 LEU A C 1
ATOM 615 O O . LEU A 1 81 ? 11.036 -12.253 -4.637 1.00 88.19 81 LEU A O 1
ATOM 619 N N . HIS A 1 82 ? 10.947 -11.621 -2.481 1.00 81.25 82 HIS A N 1
ATOM 620 C CA . HIS A 1 82 ? 12.385 -11.675 -2.235 1.00 81.25 82 HIS A CA 1
ATOM 621 C C . HIS A 1 82 ? 12.710 -12.615 -1.062 1.00 81.25 82 HIS A C 1
ATOM 623 O O . HIS A 1 82 ? 12.939 -12.154 0.056 1.00 81.25 82 HIS A O 1
ATOM 629 N N . PRO A 1 83 ? 12.717 -13.943 -1.275 1.00 87.75 83 PRO A N 1
ATOM 630 C CA . PRO A 1 83 ? 13.201 -14.874 -0.259 1.00 87.75 83 PRO A CA 1
ATOM 631 C C . PRO A 1 83 ? 14.707 -14.678 -0.026 1.00 87.75 83 PRO A C 1
ATOM 633 O O . PRO A 1 83 ? 15.435 -14.328 -0.955 1.00 87.75 83 PRO A O 1
ATOM 636 N N . ARG A 1 84 ? 15.187 -14.947 1.198 1.00 88.44 84 ARG A N 1
ATOM 637 C CA . ARG A 1 84 ? 16.622 -14.923 1.568 1.00 88.44 84 ARG A CA 1
ATOM 638 C C . ARG A 1 84 ? 17.329 -13.569 1.433 1.00 88.44 84 ARG A C 1
ATOM 640 O O . ARG A 1 84 ? 18.556 -13.504 1.430 1.00 88.44 84 ARG A O 1
ATOM 647 N N . THR A 1 85 ? 16.575 -12.479 1.359 1.00 90.75 85 THR A N 1
ATOM 648 C CA . THR A 1 85 ? 17.124 -11.120 1.342 1.00 90.75 85 THR A CA 1
ATOM 649 C C . THR A 1 85 ? 16.793 -10.382 2.633 1.00 90.75 85 THR A C 1
ATOM 651 O O . THR A 1 85 ? 15.841 -10.710 3.347 1.00 90.75 85 THR A O 1
ATOM 654 N N . SER A 1 86 ? 17.599 -9.370 2.939 1.00 90.88 86 SER A N 1
ATOM 655 C CA . SER A 1 86 ? 17.344 -8.402 4.002 1.00 90.88 86 SER A CA 1
ATOM 656 C C . SER A 1 86 ? 17.126 -7.015 3.414 1.00 90.88 86 SER A C 1
ATOM 658 O O . SER A 1 86 ? 17.866 -6.595 2.531 1.00 90.88 86 SER A O 1
ATOM 660 N N . ILE A 1 87 ? 16.122 -6.305 3.913 1.00 93.12 87 ILE A N 1
ATOM 661 C CA . ILE A 1 87 ? 15.883 -4.893 3.621 1.00 93.12 87 ILE A CA 1
ATOM 662 C C . ILE A 1 87 ? 16.231 -4.133 4.893 1.00 93.12 87 ILE A C 1
ATOM 664 O O . ILE A 1 87 ? 15.622 -4.372 5.940 1.00 93.12 87 ILE A O 1
ATOM 668 N N . ASN A 1 88 ? 17.209 -3.235 4.802 1.00 93.38 88 ASN A N 1
ATOM 669 C CA . ASN A 1 88 ? 17.719 -2.500 5.954 1.00 93.38 88 ASN A CA 1
ATOM 670 C C . ASN A 1 88 ? 17.312 -1.033 5.858 1.00 93.38 88 ASN A C 1
ATOM 672 O O . ASN A 1 88 ? 17.715 -0.325 4.937 1.00 93.38 88 ASN A O 1
ATOM 676 N N . ILE A 1 89 ? 16.541 -0.569 6.835 1.00 94.19 89 ILE A N 1
ATOM 677 C CA . ILE A 1 89 ? 16.007 0.789 6.898 1.00 94.19 89 ILE A CA 1
ATOM 678 C C . ILE A 1 89 ? 16.656 1.505 8.073 1.00 94.19 89 ILE A C 1
ATOM 680 O O . ILE A 1 89 ? 16.520 1.093 9.227 1.00 94.19 89 ILE A O 1
ATOM 684 N N . ILE A 1 90 ? 17.353 2.596 7.785 1.00 94.31 90 ILE A N 1
ATOM 685 C CA . ILE A 1 90 ? 17.979 3.446 8.788 1.00 94.31 90 ILE A CA 1
ATOM 686 C C . ILE A 1 90 ? 17.216 4.758 8.833 1.00 94.31 90 ILE A C 1
ATOM 688 O O . ILE A 1 90 ? 17.145 5.476 7.840 1.00 94.31 90 ILE A O 1
ATOM 692 N N . VAL A 1 91 ? 16.668 5.083 9.998 1.00 93.94 91 VAL A N 1
ATOM 693 C CA . VAL A 1 91 ? 15.998 6.358 10.243 1.00 93.94 91 VAL A CA 1
ATOM 694 C C . VAL A 1 91 ? 16.850 7.170 11.206 1.00 93.94 91 VAL A C 1
ATOM 696 O O . VAL A 1 91 ? 17.147 6.718 12.310 1.00 93.94 91 VAL A O 1
ATOM 699 N N . GLN A 1 92 ? 17.256 8.357 10.776 1.00 92.25 92 GLN A N 1
ATOM 700 C CA . GLN A 1 92 ? 18.006 9.326 11.557 1.00 92.25 92 GLN A CA 1
ATOM 701 C C . GLN A 1 92 ? 17.123 10.533 11.858 1.00 92.25 92 GLN A C 1
ATOM 703 O O . GLN A 1 92 ? 16.603 11.203 10.965 1.00 92.25 92 GLN A O 1
ATOM 708 N N . GLU A 1 93 ? 17.005 10.850 13.138 1.00 91.62 93 GLU A N 1
ATOM 709 C CA . GLU A 1 93 ? 16.361 12.078 13.579 1.00 91.62 93 GLU A CA 1
ATOM 710 C C . GLU A 1 93 ? 17.324 13.270 13.458 1.00 91.62 93 GLU A C 1
ATOM 712 O O . GLU A 1 93 ? 18.441 13.227 13.984 1.00 91.62 93 GLU A O 1
ATOM 717 N N . ILE A 1 94 ? 16.889 14.341 12.781 1.00 92.00 94 ILE A N 1
ATOM 718 C CA . ILE A 1 94 ? 17.631 15.611 12.679 1.00 92.00 94 ILE A CA 1
ATOM 719 C C . ILE A 1 94 ? 17.086 16.614 13.704 1.00 92.00 94 ILE A C 1
ATOM 721 O O . ILE A 1 94 ? 17.851 17.290 14.408 1.00 92.00 94 ILE A O 1
ATOM 725 N N . GLN A 1 95 ? 15.758 16.705 13.813 1.00 90.25 95 GLN A N 1
ATOM 726 C CA . GLN A 1 95 ? 15.081 17.609 14.737 1.00 90.25 95 GLN A CA 1
ATOM 727 C C . GLN A 1 95 ? 13.732 17.050 15.201 1.00 90.25 95 GLN A C 1
ATOM 729 O O . GLN A 1 95 ? 12.891 16.703 14.371 1.00 90.25 95 GLN A O 1
ATOM 734 N N . ASP A 1 96 ? 13.526 17.038 16.524 1.00 87.19 96 ASP A N 1
ATOM 735 C CA . ASP A 1 96 ? 12.242 16.716 17.151 1.00 87.19 96 ASP A CA 1
ATOM 736 C C . ASP A 1 96 ? 11.485 17.978 17.572 1.00 87.19 96 ASP A C 1
ATOM 738 O O . ASP A 1 96 ? 12.039 18.910 18.157 1.00 87.19 96 ASP A O 1
ATOM 742 N N . ALA A 1 97 ? 10.186 17.952 17.326 1.00 83.81 97 ALA A N 1
ATOM 743 C CA . ALA A 1 97 ? 9.191 18.957 17.678 1.00 83.81 97 ALA A CA 1
ATOM 744 C C . ALA A 1 97 ? 7.806 18.308 17.900 1.00 83.81 97 ALA A C 1
ATOM 746 O O . ALA A 1 97 ? 6.772 18.965 17.775 1.00 83.81 97 ALA A O 1
ATOM 747 N N . GLY A 1 98 ? 7.786 17.004 18.216 1.00 76.81 98 GLY A N 1
ATOM 748 C CA . GLY A 1 98 ? 6.618 16.289 18.723 1.00 76.81 98 GLY A CA 1
ATOM 749 C C . GLY A 1 98 ? 5.985 15.257 17.784 1.00 76.81 98 GLY A C 1
ATOM 750 O O . GLY A 1 98 ? 5.240 14.387 18.234 1.00 76.81 98 GLY A O 1
ATOM 751 N N . ASN A 1 99 ? 6.314 15.276 16.493 1.00 82.56 99 ASN A N 1
ATOM 752 C CA . ASN A 1 99 ? 5.739 14.366 15.494 1.00 82.56 99 ASN A CA 1
ATOM 753 C C . ASN A 1 99 ? 6.674 13.224 15.071 1.00 82.56 99 ASN A C 1
ATOM 755 O O . ASN A 1 99 ? 6.457 12.624 14.020 1.00 82.56 99 ASN A O 1
ATOM 759 N N . MET A 1 100 ? 7.666 12.876 15.897 1.00 86.81 100 MET A N 1
ATOM 760 C CA . MET A 1 100 ? 8.721 11.916 15.551 1.00 86.81 100 MET A CA 1
ATOM 761 C C . MET A 1 100 ? 8.186 10.610 14.937 1.00 86.81 100 MET A C 1
ATOM 763 O O . MET A 1 100 ? 8.570 10.238 13.835 1.00 86.81 100 MET A O 1
ATOM 767 N N . LEU A 1 101 ? 7.241 9.934 15.599 1.00 87.25 101 LEU A N 1
ATOM 768 C CA . LEU A 1 101 ? 6.738 8.629 15.144 1.00 87.25 101 LEU A CA 1
ATOM 769 C C . LEU A 1 101 ? 6.049 8.675 13.774 1.00 87.25 101 LEU A C 1
ATOM 771 O O . LEU A 1 101 ? 6.261 7.781 12.958 1.00 87.25 101 LEU A O 1
ATOM 775 N N . ALA A 1 102 ? 5.227 9.697 13.530 1.00 87.06 102 ALA A N 1
ATOM 776 C CA . ALA A 1 102 ? 4.506 9.844 12.270 1.00 87.06 102 ALA A CA 1
ATOM 777 C C . ALA A 1 102 ? 5.472 10.158 11.122 1.00 87.06 102 ALA A C 1
ATOM 779 O O . ALA A 1 102 ? 5.432 9.518 10.072 1.00 87.06 102 ALA A O 1
ATOM 780 N N . CYS A 1 103 ? 6.402 11.084 11.361 1.00 89.12 103 CYS A N 1
ATOM 781 C CA . CYS A 1 103 ? 7.435 11.446 10.400 1.00 89.12 103 CYS A CA 1
ATOM 782 C C . CYS A 1 103 ? 8.339 10.257 10.056 1.00 89.12 103 CYS A C 1
ATOM 784 O O . CYS A 1 103 ? 8.654 10.073 8.886 1.00 89.12 103 CYS A O 1
ATOM 786 N N . CYS A 1 104 ? 8.702 9.413 11.031 1.00 91.56 104 CYS A N 1
ATOM 787 C CA . CYS A 1 104 ? 9.534 8.232 10.788 1.00 91.56 104 CYS A CA 1
ATOM 788 C C . CYS A 1 104 ? 8.877 7.241 9.825 1.00 91.56 104 CYS A C 1
ATOM 790 O O . CYS A 1 104 ? 9.543 6.725 8.933 1.00 91.56 104 CYS A O 1
ATOM 792 N N . VAL A 1 105 ? 7.583 6.959 10.009 1.00 91.38 105 VAL A N 1
ATOM 793 C CA . VAL A 1 105 ? 6.853 6.014 9.150 1.00 91.38 105 VAL A CA 1
ATOM 794 C C . VAL A 1 105 ? 6.712 6.580 7.739 1.00 91.38 105 VAL A C 1
ATOM 796 O O . VAL A 1 105 ? 6.972 5.865 6.773 1.00 91.38 105 VAL A O 1
ATOM 799 N N . ASN A 1 106 ? 6.389 7.870 7.619 1.00 90.69 106 ASN A N 1
ATOM 800 C CA . ASN A 1 106 ? 6.273 8.539 6.323 1.00 90.69 106 ASN A CA 1
ATOM 801 C C . ASN A 1 106 ? 7.626 8.572 5.593 1.00 90.69 106 ASN A C 1
ATOM 803 O O . ASN A 1 106 ? 7.696 8.222 4.419 1.00 90.69 106 ASN A O 1
ATOM 807 N N . ALA A 1 107 ? 8.713 8.910 6.295 1.00 92.88 107 ALA A N 1
ATOM 808 C CA . ALA A 1 107 ? 10.063 8.910 5.734 1.00 92.88 107 ALA A CA 1
ATOM 809 C C . ALA A 1 107 ? 10.507 7.507 5.302 1.00 92.88 107 ALA A C 1
ATOM 811 O O . ALA A 1 107 ? 11.040 7.348 4.208 1.00 92.88 107 ALA A O 1
ATOM 812 N N . ALA A 1 108 ? 10.237 6.478 6.113 1.00 93.00 108 ALA A N 1
ATOM 813 C CA . ALA A 1 108 ? 10.546 5.096 5.757 1.00 93.00 108 ALA A CA 1
ATOM 814 C C . ALA A 1 108 ? 9.790 4.653 4.496 1.00 93.00 108 ALA A C 1
ATOM 816 O O . ALA A 1 108 ? 10.391 4.061 3.606 1.00 93.00 108 ALA A O 1
ATOM 817 N N . CYS A 1 109 ? 8.500 4.977 4.376 1.00 91.31 109 CYS A N 1
ATOM 818 C CA . CYS A 1 109 ? 7.708 4.602 3.202 1.00 91.31 109 CYS A CA 1
ATOM 819 C C . CYS A 1 109 ? 8.168 5.315 1.935 1.00 91.31 109 CYS A C 1
ATOM 821 O O . CYS A 1 109 ? 8.275 4.687 0.886 1.00 91.31 109 CYS A O 1
ATOM 823 N N . LEU A 1 110 ? 8.493 6.602 2.035 1.00 91.44 110 LEU A N 1
ATOM 824 C CA . LEU A 1 110 ? 9.020 7.367 0.909 1.00 91.44 110 LEU A CA 1
ATOM 825 C C . LEU A 1 110 ? 10.396 6.854 0.470 1.00 91.44 110 LEU A C 1
ATOM 827 O O . LEU A 1 110 ? 10.636 6.718 -0.725 1.00 91.44 110 LEU A O 1
ATOM 831 N N . ALA A 1 111 ? 11.262 6.479 1.413 1.00 93.62 111 ALA A N 1
ATOM 832 C CA . ALA A 1 111 ? 12.556 5.884 1.091 1.00 93.62 111 ALA A CA 1
ATOM 833 C C . ALA A 1 111 ? 12.425 4.481 0.463 1.00 93.62 111 ALA A C 1
ATOM 835 O O . ALA A 1 111 ? 13.230 4.118 -0.390 1.00 93.62 111 ALA A O 1
ATOM 836 N N . LEU A 1 112 ? 11.407 3.694 0.839 1.00 92.25 112 LEU A N 1
ATOM 837 C CA . LEU A 1 112 ? 11.111 2.400 0.204 1.00 92.25 112 LEU A CA 1
ATOM 838 C C . LEU A 1 112 ? 10.592 2.561 -1.231 1.00 92.25 112 LEU A C 1
ATOM 840 O O . LEU A 1 112 ? 10.923 1.739 -2.086 1.00 92.25 112 LEU A O 1
ATOM 844 N N . LEU A 1 113 ? 9.791 3.604 -1.484 1.00 91.44 113 LEU A N 1
ATOM 845 C CA . LEU A 1 113 ? 9.334 3.957 -2.831 1.00 91.44 113 LEU A CA 1
ATOM 846 C C . LEU A 1 113 ? 10.510 4.369 -3.720 1.00 91.44 113 LEU A C 1
ATOM 848 O O . LEU A 1 113 ? 10.597 3.895 -4.849 1.00 91.44 113 LEU A O 1
ATOM 852 N N . ASP A 1 114 ? 11.419 5.194 -3.197 1.00 92.75 114 ASP A N 1
ATOM 853 C CA . ASP A 1 114 ? 12.629 5.633 -3.904 1.00 92.75 114 ASP A CA 1
ATOM 854 C C . ASP A 1 114 ? 13.568 4.452 -4.209 1.00 92.75 114 ASP A C 1
ATOM 856 O O . ASP A 1 114 ? 14.036 4.294 -5.332 1.00 92.75 114 ASP A O 1
ATOM 860 N N . ALA A 1 115 ? 13.727 3.529 -3.252 1.00 92.00 115 ALA A N 1
ATOM 861 C CA . ALA A 1 115 ? 14.483 2.287 -3.441 1.00 92.00 115 ALA A CA 1
ATOM 862 C C . ALA A 1 115 ? 13.820 1.289 -4.417 1.00 92.00 115 ALA A C 1
ATOM 864 O O . ALA A 1 115 ? 14.403 0.246 -4.719 1.00 92.00 115 ALA A O 1
ATOM 865 N N . GLY A 1 116 ? 12.590 1.550 -4.876 1.00 89.38 116 GLY A N 1
ATOM 866 C CA . GLY A 1 116 ? 11.872 0.685 -5.813 1.00 89.38 116 GLY A CA 1
ATOM 867 C C . GLY A 1 116 ? 11.474 -0.678 -5.236 1.00 89.38 116 GLY A C 1
ATOM 868 O O . GLY A 1 116 ? 11.347 -1.652 -5.980 1.00 89.38 116 GLY A O 1
ATOM 869 N N . ILE A 1 117 ? 11.286 -0.778 -3.916 1.00 91.88 117 ILE A N 1
ATOM 870 C CA . ILE A 1 117 ? 10.894 -2.037 -3.272 1.00 91.88 117 ILE A CA 1
ATOM 871 C C . ILE A 1 117 ? 9.401 -2.299 -3.516 1.00 91.88 117 ILE A C 1
ATOM 873 O O . ILE A 1 117 ? 8.570 -1.413 -3.305 1.00 91.88 117 ILE A O 1
ATOM 877 N N . PRO A 1 118 ? 9.017 -3.524 -3.915 1.00 89.88 118 PRO A N 1
ATOM 878 C CA . PRO A 1 118 ? 7.627 -3.862 -4.188 1.00 89.88 118 PRO A CA 1
ATOM 879 C C . PRO A 1 118 ? 6.785 -3.859 -2.904 1.00 89.88 118 PRO A C 1
ATOM 881 O O . PRO A 1 118 ? 6.986 -4.659 -1.984 1.00 89.88 118 PRO A O 1
ATOM 884 N N . MET A 1 119 ? 5.791 -2.976 -2.874 1.00 87.94 119 MET A N 1
ATOM 885 C CA . MET A 1 119 ? 4.851 -2.786 -1.770 1.00 87.94 119 MET A CA 1
ATOM 886 C C . MET A 1 119 ? 3.408 -3.001 -2.241 1.00 87.94 119 MET A C 1
ATOM 888 O O . MET A 1 119 ? 3.084 -2.759 -3.400 1.00 87.94 119 MET A O 1
ATOM 892 N N . LYS A 1 120 ? 2.531 -3.460 -1.343 1.00 84.69 120 LYS A N 1
ATOM 893 C CA . LYS A 1 120 ? 1.084 -3.598 -1.591 1.00 84.69 120 LYS A CA 1
ATOM 894 C C . LYS A 1 120 ? 0.367 -2.251 -1.664 1.00 84.69 120 LYS A C 1
ATOM 896 O O . LYS A 1 120 ? -0.648 -2.137 -2.343 1.00 84.69 120 LYS A O 1
ATOM 901 N N . GLY A 1 121 ? 0.880 -1.264 -0.938 1.00 83.50 121 GLY A N 1
ATOM 902 C CA . GLY A 1 121 ? 0.268 0.041 -0.738 1.00 83.50 121 GLY A CA 1
ATOM 903 C C . GLY A 1 121 ? 1.262 1.025 -0.134 1.00 83.50 121 GLY A C 1
ATOM 904 O O . GLY A 1 121 ? 2.447 0.719 -0.005 1.00 83.50 121 GLY A O 1
ATOM 905 N N . ILE A 1 122 ? 0.787 2.211 0.233 1.00 85.69 122 ILE A N 1
ATOM 906 C CA . ILE A 1 122 ? 1.598 3.239 0.897 1.00 85.69 122 ILE A CA 1
ATOM 907 C C . ILE A 1 122 ? 1.095 3.376 2.335 1.00 85.69 122 ILE A C 1
ATOM 909 O O . ILE A 1 122 ? -0.116 3.395 2.567 1.00 85.69 122 ILE A O 1
ATOM 913 N N . VAL A 1 123 ? 2.011 3.488 3.303 1.00 85.50 123 VAL A N 1
ATOM 914 C CA . VAL A 1 123 ? 1.645 3.818 4.6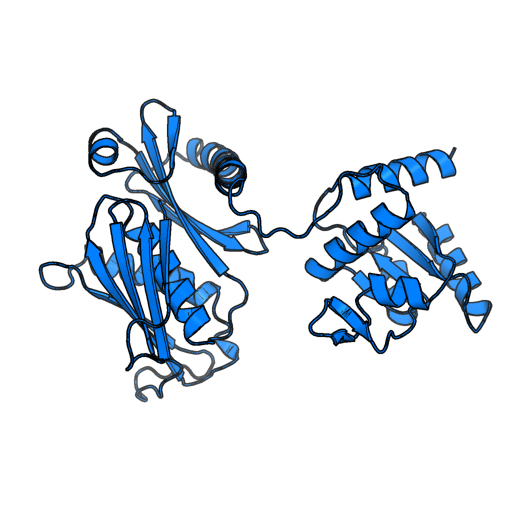88 1.00 85.50 123 VAL A CA 1
ATOM 915 C C . VAL A 1 123 ? 1.772 5.316 4.901 1.00 85.50 123 VAL A C 1
ATOM 917 O O . VAL A 1 123 ? 2.817 5.907 4.629 1.00 85.50 123 VAL A O 1
ATOM 920 N N . ALA A 1 124 ? 0.718 5.910 5.446 1.00 84.44 124 ALA A N 1
ATOM 921 C CA . ALA A 1 124 ? 0.721 7.268 5.956 1.00 84.44 124 ALA A CA 1
ATOM 922 C C . ALA A 1 124 ? 0.421 7.244 7.456 1.00 84.44 124 ALA A C 1
ATOM 924 O O . ALA A 1 124 ? -0.520 6.598 7.919 1.00 84.44 124 ALA A O 1
ATOM 925 N N . ALA A 1 125 ? 1.224 7.954 8.235 1.00 84.38 125 ALA A N 1
ATOM 926 C CA . ALA A 1 125 ? 1.044 8.095 9.666 1.00 84.38 125 ALA A CA 1
ATOM 927 C C . ALA A 1 125 ? 0.767 9.550 10.034 1.00 84.38 125 ALA A C 1
ATOM 929 O O . ALA A 1 125 ? 1.420 10.474 9.542 1.00 84.38 125 ALA A O 1
ATOM 930 N N . SER A 1 126 ? -0.175 9.739 10.953 1.00 82.00 126 SER A N 1
ATOM 931 C CA . SER A 1 126 ? -0.519 11.043 11.511 1.00 82.00 126 SER A CA 1
ATOM 932 C C . SER A 1 126 ? -0.580 10.964 13.032 1.00 82.00 126 SER A C 1
ATOM 934 O O . SER A 1 126 ? -1.222 10.075 13.601 1.00 82.00 126 SER A O 1
ATOM 936 N N . SER A 1 127 ? 0.075 11.915 13.694 1.00 80.25 127 SER A N 1
ATOM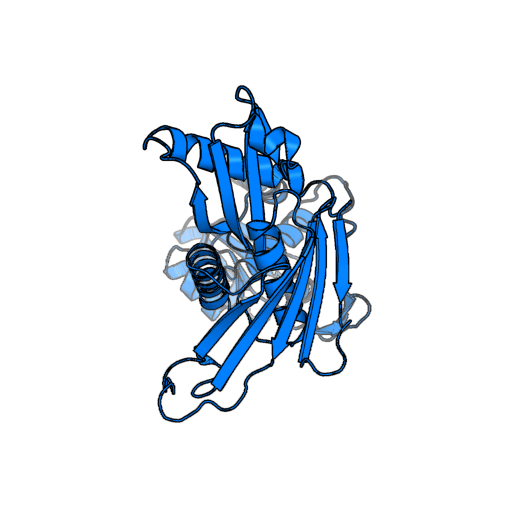 937 C CA . SER A 1 127 ? -0.034 12.111 15.139 1.00 80.25 127 SER A CA 1
ATOM 938 C C . SER A 1 127 ? -1.169 13.082 15.438 1.00 80.25 127 SER A C 1
ATOM 940 O O . SER A 1 127 ? -1.222 14.175 14.875 1.00 80.25 127 SER A O 1
ATOM 942 N N . VAL A 1 128 ? -2.055 12.689 16.347 1.00 79.31 128 VAL A N 1
ATOM 943 C CA . VAL A 1 128 ? -3.164 13.512 16.831 1.00 79.31 128 VAL A CA 1
ATOM 944 C C . VAL A 1 128 ? -3.004 13.695 18.336 1.00 79.31 128 VAL A C 1
ATOM 946 O O . VAL A 1 128 ? -2.797 12.725 19.076 1.00 79.31 128 VAL A O 1
ATOM 949 N N . ALA A 1 129 ? -3.100 14.942 18.789 1.00 77.25 129 ALA A N 1
ATOM 950 C CA . ALA A 1 129 ? -3.218 15.278 20.201 1.00 77.25 129 ALA A CA 1
ATOM 951 C C . ALA A 1 129 ? -4.605 15.836 20.496 1.00 77.25 129 ALA A C 1
ATOM 953 O O . ALA A 1 129 ? -5.211 16.519 19.672 1.00 77.25 129 ALA A O 1
ATOM 954 N N . PHE A 1 130 ? -5.082 15.572 21.706 1.00 73.94 130 PHE A N 1
ATOM 955 C CA . PHE A 1 130 ? -6.319 16.147 22.209 1.00 73.94 130 PHE A CA 1
ATOM 956 C C . PHE A 1 130 ? -6.037 17.296 23.162 1.00 73.94 130 PHE A C 1
ATOM 958 O O . PHE A 1 130 ? -5.416 17.096 24.211 1.00 73.94 130 PHE A O 1
ATOM 965 N N . ILE A 1 131 ? -6.543 18.476 22.812 1.00 76.69 131 ILE A N 1
ATOM 966 C CA . ILE A 1 131 ? -6.551 19.659 23.672 1.00 76.69 131 ILE A CA 1
ATOM 967 C C . ILE A 1 131 ? -8.011 20.032 23.884 1.00 76.69 131 ILE A C 1
ATOM 969 O O . ILE A 1 131 ? -8.696 20.330 22.913 1.00 76.69 131 ILE A O 1
ATOM 973 N N . GLU A 1 132 ? -8.483 19.981 25.133 1.00 66.56 132 GLU A N 1
ATOM 974 C CA . GLU A 1 132 ? -9.826 20.457 25.518 1.00 66.56 132 GLU A CA 1
ATOM 975 C C . GLU A 1 132 ? -10.942 19.963 24.567 1.00 66.56 132 GLU A C 1
ATOM 977 O O . GLU A 1 132 ? -11.740 20.737 24.059 1.00 66.56 132 GLU A O 1
ATOM 982 N N . GLU A 1 133 ? -10.944 18.652 24.280 1.00 65.06 133 GLU A N 1
ATOM 983 C CA . GLU A 1 133 ? -11.853 17.944 23.349 1.00 65.06 133 GLU A CA 1
ATOM 984 C C . GLU A 1 133 ? -11.707 18.233 21.846 1.00 65.06 133 GLU A C 1
ATOM 986 O O . GLU A 1 133 ? -12.270 17.498 21.029 1.00 65.06 133 GLU A O 1
ATOM 991 N N . ASN A 1 134 ? -10.876 19.194 21.449 1.00 70.56 134 ASN A N 1
ATOM 992 C CA . ASN A 1 134 ? -10.555 19.430 20.048 1.00 70.56 134 ASN A CA 1
ATOM 993 C C . ASN A 1 134 ? -9.361 18.562 19.605 1.00 70.56 134 ASN A C 1
ATOM 995 O O . ASN A 1 134 ? -8.284 18.619 20.216 1.00 70.56 134 ASN A O 1
ATOM 999 N N . PRO A 1 135 ? -9.521 17.735 18.554 1.00 69.38 135 PRO A N 1
ATOM 1000 C CA . PRO A 1 135 ? -8.417 16.978 17.990 1.00 69.38 135 PRO A CA 1
ATOM 1001 C C . PRO A 1 135 ? -7.550 17.904 17.134 1.00 69.38 135 PRO A C 1
ATOM 1003 O O . PRO A 1 135 ? -8.008 18.464 16.141 1.00 69.38 135 PRO A O 1
ATOM 1006 N N . VAL A 1 136 ? -6.282 18.038 17.507 1.00 77.25 136 VAL A N 1
ATOM 1007 C CA . VAL A 1 136 ? -5.283 18.780 16.737 1.00 77.25 136 VAL A CA 1
ATOM 1008 C C . VAL A 1 136 ? -4.363 17.775 16.055 1.00 77.25 136 VAL A C 1
ATOM 1010 O O . VAL A 1 136 ? -3.694 16.973 16.714 1.00 77.25 136 VAL A O 1
ATOM 1013 N N . ALA A 1 137 ? -4.348 17.804 14.724 1.00 73.06 137 ALA A N 1
ATOM 1014 C CA . ALA A 1 137 ? -3.398 17.048 13.919 1.00 73.06 137 ALA A CA 1
ATOM 1015 C C . ALA A 1 137 ? -2.034 17.750 13.917 1.00 73.06 137 ALA A C 1
ATOM 1017 O O . ALA A 1 137 ? -1.970 18.976 13.879 1.00 73.06 137 ALA A O 1
ATOM 1018 N N . PHE A 1 138 ? -0.955 16.966 13.957 1.00 74.25 138 PHE A N 1
ATOM 1019 C CA . PHE A 1 138 ? 0.427 17.457 14.028 1.00 74.25 138 PHE A CA 1
ATOM 1020 C C . PHE A 1 138 ? 0.684 18.395 15.221 1.00 74.25 138 PHE A C 1
ATOM 1022 O O . PHE A 1 138 ? 1.034 19.563 15.033 1.00 74.25 138 PHE A O 1
ATOM 1029 N N . PRO A 1 139 ? 0.547 17.904 16.465 1.00 77.62 139 PRO A N 1
ATOM 1030 C CA . PRO A 1 139 ? 0.835 18.712 17.642 1.00 77.62 139 PRO A CA 1
ATOM 1031 C C . PRO A 1 139 ? 2.277 19.227 17.647 1.00 77.62 139 PRO A C 1
ATOM 1033 O O . PRO A 1 139 ? 3.219 18.492 17.355 1.00 77.62 139 PRO A O 1
ATOM 1036 N N . THR A 1 140 ? 2.450 20.483 18.047 1.00 78.94 140 THR A N 1
ATOM 1037 C CA . THR A 1 140 ? 3.766 21.062 18.372 1.00 78.94 140 THR A CA 1
ATOM 1038 C C . THR A 1 140 ? 4.173 20.748 19.812 1.00 78.94 140 THR A C 1
ATOM 1040 O O . THR A 1 140 ? 3.333 20.480 20.670 1.00 78.94 140 THR A O 1
ATOM 1043 N N . THR A 1 141 ? 5.460 20.879 20.141 1.00 77.56 141 THR A N 1
ATOM 1044 C CA . THR A 1 141 ? 6.005 20.648 21.496 1.00 77.56 141 THR A CA 1
ATOM 1045 C C . THR A 1 141 ? 5.268 21.411 22.608 1.00 77.56 141 THR A C 1
ATOM 1047 O O . THR A 1 141 ? 5.164 20.931 23.736 1.00 77.56 141 THR A O 1
ATOM 1050 N N . LYS A 1 142 ? 4.728 22.605 22.317 1.00 77.81 142 LYS A N 1
ATOM 1051 C CA . LYS A 1 142 ? 3.907 23.379 23.270 1.00 77.81 142 LYS A CA 1
ATOM 1052 C C . LYS A 1 142 ? 2.566 22.692 23.534 1.00 77.81 142 LYS A C 1
ATOM 1054 O O . LYS A 1 142 ? 2.178 22.508 24.681 1.00 77.81 142 LYS A O 1
ATOM 1059 N N . GLN A 1 143 ? 1.908 22.266 22.464 1.00 75.81 143 GLN A N 1
ATOM 1060 C CA . GLN A 1 143 ? 0.631 21.560 22.493 1.00 75.81 143 GLN A CA 1
ATOM 1061 C C . GLN A 1 143 ? 0.748 20.184 23.156 1.00 75.81 143 GLN A C 1
ATOM 1063 O O . GLN A 1 143 ? -0.153 19.788 23.887 1.00 75.81 143 GLN A O 1
ATOM 1068 N N . GLN A 1 144 ? 1.885 19.500 22.997 1.00 71.62 144 GLN A N 1
ATOM 1069 C CA . GLN A 1 144 ? 2.150 18.224 23.667 1.00 71.62 144 GLN A CA 1
ATOM 1070 C C . GLN A 1 144 ? 2.192 18.332 25.190 1.00 71.62 144 GLN A C 1
ATOM 1072 O O . GLN A 1 144 ? 1.693 17.444 25.874 1.00 71.62 144 GLN A O 1
ATOM 1077 N N . LYS A 1 145 ? 2.781 19.409 25.724 1.00 75.19 145 LYS A N 1
ATOM 1078 C CA . LYS A 1 145 ? 2.862 19.629 27.176 1.00 75.19 145 LYS A CA 1
ATOM 1079 C C . LYS A 1 145 ? 1.490 19.895 27.791 1.00 75.19 145 LYS A C 1
ATOM 1081 O O . LYS A 1 145 ? 1.247 19.489 28.921 1.00 75.19 145 LYS A O 1
ATOM 1086 N N . THR A 1 146 ? 0.612 20.566 27.049 1.00 74.75 146 THR A N 1
ATOM 1087 C CA . THR A 1 146 ? -0.760 20.860 27.479 1.00 74.75 146 THR A CA 1
ATOM 1088 C C . THR A 1 146 ? -1.682 19.650 27.315 1.00 74.75 146 THR A C 1
ATOM 1090 O O . THR A 1 146 ? -2.596 19.450 28.112 1.00 74.75 146 THR A O 1
ATOM 1093 N N . SER A 1 147 ? -1.454 18.819 26.296 1.00 64.81 147 SER A N 1
ATOM 1094 C CA . SER A 1 147 ? -2.302 17.664 26.001 1.00 64.81 147 SER A CA 1
ATOM 1095 C C . SER A 1 147 ? -2.060 16.492 26.958 1.00 64.81 147 SER A C 1
ATOM 1097 O O . SER A 1 147 ? -0.927 16.063 27.156 1.00 64.81 147 SER A O 1
ATOM 1099 N N . GLN A 1 148 ? -3.134 15.898 27.484 1.00 61.34 148 GLN A N 1
ATOM 1100 C CA . GLN A 1 148 ? -3.056 14.689 28.322 1.00 61.34 148 GLN A CA 1
ATOM 1101 C C . GLN A 1 148 ? -3.107 13.379 27.512 1.00 61.34 148 GLN A C 1
ATOM 1103 O O . GLN A 1 148 ? -2.786 12.305 28.027 1.00 61.34 148 GLN A O 1
ATOM 1108 N N . LYS A 1 149 ? -3.544 13.436 26.248 1.00 68.94 149 LYS A N 1
ATOM 1109 C CA . LYS A 1 149 ? -3.745 12.259 25.391 1.00 68.94 149 LYS A CA 1
ATOM 1110 C C . LYS A 1 149 ? -3.123 12.499 24.023 1.00 68.94 149 LYS A C 1
ATOM 1112 O O . LYS A 1 149 ? -3.549 13.395 23.294 1.00 68.94 149 LYS A O 1
ATOM 1117 N N . MET A 1 150 ? -2.136 11.672 23.691 1.00 72.44 150 MET A N 1
ATOM 1118 C CA . MET A 1 150 ? -1.462 11.672 22.398 1.00 72.44 150 MET A CA 1
ATOM 1119 C C . MET A 1 150 ? -1.553 10.284 21.785 1.00 72.44 150 MET A C 1
ATOM 1121 O O . MET A 1 150 ? -1.291 9.275 22.447 1.00 72.44 150 MET A O 1
ATOM 1125 N N . SER A 1 151 ? -1.921 10.247 20.513 1.00 77.94 151 SER A N 1
ATOM 1126 C CA . SER A 1 151 ? -2.079 9.017 19.751 1.00 77.94 151 SER A CA 1
ATOM 1127 C C . SER A 1 151 ? -1.528 9.206 18.349 1.00 77.94 151 SER A C 1
ATOM 1129 O O . SER A 1 151 ? -1.940 10.117 17.631 1.00 77.94 151 SER A O 1
ATOM 1131 N N . THR A 1 152 ? -0.624 8.321 17.953 1.00 79.75 152 THR A N 1
ATOM 1132 C CA . THR A 1 152 ? -0.160 8.201 16.573 1.00 79.75 152 THR A CA 1
ATOM 1133 C C . THR A 1 152 ? -0.901 7.047 15.919 1.00 79.75 152 THR A C 1
ATOM 1135 O O . THR A 1 152 ? -0.939 5.944 16.471 1.00 79.75 152 THR A O 1
ATOM 1138 N N . VAL A 1 153 ? -1.496 7.309 14.758 1.00 82.94 153 VAL A N 1
ATOM 1139 C CA . VAL A 1 153 ? -2.222 6.313 13.966 1.00 82.94 153 VAL A CA 1
ATOM 1140 C C . VAL A 1 153 ? -1.522 6.145 12.623 1.00 82.94 153 VAL A C 1
ATOM 1142 O O . VAL A 1 153 ? -1.117 7.133 12.007 1.00 82.94 153 VAL A O 1
ATOM 1145 N N . CYS A 1 154 ? -1.366 4.893 12.196 1.00 80.81 154 CYS A N 1
ATOM 1146 C CA . CYS A 1 154 ? -0.818 4.512 10.899 1.00 80.81 154 CYS A CA 1
ATOM 1147 C C . CYS A 1 154 ? -1.907 3.889 10.030 1.00 80.81 154 CYS A C 1
ATOM 1149 O O . CYS A 1 154 ? -2.586 2.949 10.455 1.00 80.81 154 CYS A O 1
ATOM 1151 N N . PHE A 1 155 ? -2.020 4.390 8.807 1.00 83.06 155 PHE A N 1
ATOM 1152 C CA . PHE A 1 155 ? -3.014 4.003 7.819 1.00 83.06 155 PHE A CA 1
ATOM 1153 C C . PHE A 1 155 ? -2.334 3.467 6.564 1.00 83.06 155 PHE A C 1
ATOM 1155 O O . PHE A 1 155 ? -1.304 3.992 6.146 1.00 83.06 155 PHE A O 1
ATOM 1162 N N . GLU A 1 156 ? -2.934 2.453 5.951 1.00 83.12 156 GLU A N 1
ATOM 1163 C CA . GLU A 1 156 ? -2.546 1.925 4.643 1.00 83.12 156 GLU A CA 1
ATOM 1164 C C . GLU A 1 156 ? -3.565 2.366 3.574 1.00 83.12 156 GLU A C 1
ATOM 1166 O O . GLU A 1 156 ? -4.775 2.186 3.735 1.00 83.12 156 GLU A O 1
ATOM 1171 N N . SER A 1 157 ? -3.091 2.936 2.463 1.00 70.12 157 SER A N 1
ATOM 1172 C CA . SER A 1 157 ? -3.892 3.158 1.248 1.00 70.12 157 SER A CA 1
ATOM 1173 C C . SER A 1 157 ? -3.589 2.037 0.243 1.00 70.12 157 SER A C 1
ATOM 1175 O O . SER A 1 157 ? -2.419 1.663 0.118 1.00 70.12 157 SER A O 1
ATOM 1177 N N . PRO A 1 158 ? -4.579 1.439 -0.463 1.00 58.19 158 PRO A N 1
ATOM 1178 C CA . PRO A 1 158 ? -5.942 1.912 -0.775 1.00 58.19 158 PRO A CA 1
ATOM 1179 C C . PRO A 1 158 ? -7.096 1.410 0.129 1.00 58.19 158 PRO A C 1
ATOM 1181 O O . PRO A 1 158 ? -8.249 1.742 -0.143 1.00 58.19 158 PRO A O 1
ATOM 1184 N N . GLY A 1 159 ? -6.824 0.599 1.159 1.00 57.72 159 GLY A N 1
ATOM 1185 C CA . GLY A 1 159 ? -7.855 -0.096 1.951 1.00 57.72 159 GLY A CA 1
ATOM 1186 C C . GLY A 1 159 ? -8.387 0.633 3.192 1.00 57.72 159 GLY A C 1
ATOM 1187 O O . GLY A 1 159 ? -9.307 0.116 3.820 1.00 57.72 159 GLY A O 1
ATOM 1188 N N . GLU A 1 160 ? -7.805 1.778 3.573 1.00 61.66 160 GLU A N 1
ATOM 1189 C CA . GLU A 1 160 ? -8.072 2.461 4.858 1.00 61.66 160 GLU A CA 1
ATOM 1190 C C . GLU A 1 160 ? -7.934 1.519 6.074 1.00 61.66 160 GLU A C 1
ATOM 1192 O O . GLU A 1 160 ? -8.527 1.717 7.137 1.00 61.66 160 GLU A O 1
ATOM 1197 N N . THR A 1 161 ? -7.123 0.470 5.932 1.00 64.31 161 THR A N 1
ATOM 1198 C CA . THR A 1 161 ? -6.817 -0.477 6.997 1.00 64.31 161 THR A CA 1
ATOM 1199 C C . THR A 1 161 ? -5.831 0.165 7.958 1.00 64.31 161 THR A C 1
ATOM 1201 O O . THR A 1 161 ? -4.799 0.718 7.568 1.00 64.31 161 THR A O 1
ATOM 1204 N N . MET A 1 162 ? -6.151 0.119 9.250 1.00 65.44 162 MET A N 1
ATOM 1205 C CA . MET A 1 162 ? -5.240 0.630 10.264 1.00 65.44 162 MET A CA 1
ATOM 1206 C C . MET A 1 162 ? -4.170 -0.409 10.570 1.00 65.44 162 MET A C 1
ATOM 1208 O O . MET A 1 162 ? -4.473 -1.522 10.997 1.00 65.44 162 MET A O 1
ATOM 1212 N N . VAL A 1 163 ? -2.914 -0.015 10.390 1.0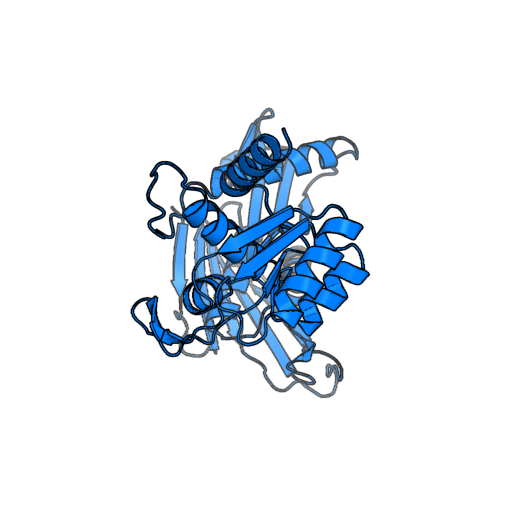0 72.50 163 VAL A N 1
ATOM 1213 C CA . VAL A 1 163 ? -1.758 -0.898 10.581 1.00 72.50 163 VAL A CA 1
ATOM 1214 C C . VAL A 1 163 ? -1.321 -0.913 12.046 1.00 72.50 163 VAL A C 1
ATOM 1216 O O . VAL A 1 163 ? -0.875 -1.933 12.569 1.00 72.50 163 VAL A O 1
ATOM 1219 N N . GLY A 1 164 ? -1.479 0.213 12.746 1.00 67.69 164 GLY A N 1
ATOM 1220 C CA . GLY A 1 164 ? -1.103 0.311 14.149 1.00 67.69 164 GLY A CA 1
ATOM 1221 C C . GLY A 1 164 ? -1.509 1.625 14.798 1.00 67.69 164 GLY A C 1
ATOM 1222 O O . GLY A 1 164 ? -1.551 2.677 14.160 1.00 67.69 164 GLY A O 1
ATOM 1223 N N . VAL A 1 165 ? -1.782 1.553 16.100 1.00 77.62 165 VAL A N 1
ATOM 1224 C CA . VAL A 1 165 ? -2.044 2.709 16.960 1.00 77.62 165 VAL A CA 1
ATOM 1225 C C . VAL A 1 165 ? -1.057 2.667 18.115 1.00 77.62 165 VAL A C 1
ATOM 1227 O O . VAL A 1 165 ? -0.918 1.644 18.784 1.00 77.62 165 VAL A O 1
ATOM 1230 N N . LYS A 1 166 ? -0.388 3.789 18.370 1.00 76.44 166 LYS A N 1
ATOM 1231 C CA . LYS A 1 166 ? 0.443 3.975 19.560 1.00 76.44 166 LYS A CA 1
ATOM 1232 C C . LYS A 1 166 ? -0.090 5.159 20.349 1.00 76.44 166 LYS A C 1
ATOM 1234 O O . LYS A 1 166 ? 0.007 6.297 19.898 1.00 76.44 166 LYS A O 1
ATOM 1239 N N . SER A 1 167 ? -0.657 4.888 21.521 1.00 71.25 167 SER A N 1
ATOM 1240 C CA . SER A 1 167 ? -1.104 5.913 22.463 1.00 71.25 167 SER A CA 1
ATOM 1241 C C . SER A 1 167 ? -0.168 5.979 23.669 1.00 71.25 167 SER A C 1
ATOM 1243 O O . SER A 1 167 ? 0.315 4.957 24.154 1.00 71.25 167 SER A O 1
ATOM 1245 N N . SER A 1 168 ? 0.112 7.190 24.154 1.00 65.62 168 SER A N 1
ATOM 1246 C CA . SER A 1 168 ? 0.895 7.397 25.382 1.00 65.62 168 SER A CA 1
ATOM 1247 C C . SER A 1 168 ? 0.073 7.181 26.660 1.00 65.62 168 SER A C 1
ATOM 1249 O O . SER A 1 168 ? 0.645 7.063 27.741 1.00 65.62 168 SER A O 1
ATOM 1251 N N . SER A 1 169 ? -1.255 7.093 26.547 1.00 51.81 169 SER A N 1
ATOM 1252 C CA . SER A 1 169 ? -2.177 6.831 27.654 1.00 51.81 169 SER A CA 1
ATOM 1253 C C . SER A 1 169 ? -3.266 5.815 27.279 1.00 51.81 169 SER A C 1
ATOM 1255 O O . SER A 1 169 ? -3.577 5.607 26.101 1.00 51.81 169 SER A O 1
ATOM 1257 N N . PHE A 1 170 ? -3.816 5.145 28.299 1.00 38.59 170 PHE A N 1
ATOM 1258 C CA . PHE A 1 170 ? -4.928 4.198 28.175 1.00 38.59 170 PHE A CA 1
ATOM 1259 C C . PHE A 1 170 ? -6.180 4.941 27.686 1.00 38.59 170 PHE A C 1
ATOM 1261 O O . PHE A 1 170 ? -6.753 5.760 28.406 1.00 38.59 170 PHE A O 1
ATOM 1268 N N . LEU A 1 171 ? -6.622 4.653 26.463 1.00 42.00 171 LEU A N 1
ATOM 1269 C CA . LEU A 1 171 ? -7.977 4.983 26.034 1.00 42.00 171 LEU A CA 1
ATOM 1270 C C . LEU A 1 171 ? -8.904 3.925 26.642 1.00 42.00 171 LEU A C 1
ATOM 1272 O O . LEU A 1 171 ? -8.745 2.736 26.381 1.00 42.00 171 LEU A O 1
ATOM 1276 N N . THR A 1 172 ? -9.856 4.339 27.475 1.00 38.84 172 THR A N 1
ATOM 1277 C CA . THR A 1 172 ? -10.961 3.470 27.893 1.00 38.84 172 THR A CA 1
ATOM 1278 C C . THR A 1 172 ? -11.716 2.969 26.657 1.00 38.84 172 THR A C 1
ATOM 1280 O O . THR A 1 172 ? -11.887 3.703 25.681 1.00 38.84 172 THR A O 1
ATOM 1283 N N . ASN A 1 173 ? -12.176 1.714 26.698 1.00 38.19 173 ASN A N 1
ATOM 1284 C CA . ASN A 1 173 ? -12.730 0.975 25.552 1.00 38.19 173 ASN A CA 1
ATOM 1285 C C . ASN A 1 173 ? -13.875 1.690 24.795 1.00 38.19 173 ASN A C 1
ATOM 1287 O O . ASN A 1 173 ? -14.089 1.404 23.620 1.00 38.19 173 ASN A O 1
ATOM 1291 N N . SER A 1 174 ? -14.588 2.642 25.412 1.00 37.56 174 SER A N 1
ATOM 1292 C CA . SER A 1 174 ? -15.642 3.428 24.746 1.00 37.56 174 SER A CA 1
ATOM 1293 C C . SER A 1 174 ? -15.115 4.603 23.908 1.00 37.56 174 SER A C 1
ATOM 1295 O O . SER A 1 174 ? -15.733 4.970 22.910 1.00 37.56 174 SER A O 1
ATOM 1297 N N . GLY A 1 175 ? -13.959 5.174 24.268 1.00 39.50 175 GLY A N 1
ATOM 1298 C CA . GLY A 1 175 ? -13.344 6.307 23.570 1.00 39.50 175 GLY A CA 1
ATOM 1299 C C . GLY A 1 175 ? -12.553 5.903 22.327 1.00 39.50 175 GLY A C 1
ATOM 1300 O O . GLY A 1 175 ? -12.386 6.710 21.419 1.00 39.50 175 GLY A O 1
ATOM 1301 N N . ALA A 1 176 ? -12.106 4.646 22.245 1.00 36.75 176 ALA A N 1
ATOM 1302 C CA . ALA A 1 176 ? -11.434 4.122 21.060 1.00 36.75 176 ALA A CA 1
ATOM 1303 C C . ALA A 1 176 ? -12.387 4.065 19.850 1.00 36.75 176 ALA A C 1
ATOM 1305 O O . ALA A 1 176 ? -12.009 4.493 18.768 1.00 36.75 176 ALA A O 1
ATOM 1306 N N . CYS A 1 177 ? -13.646 3.642 20.025 1.00 28.91 177 CYS A N 1
ATOM 1307 C CA . CYS A 1 177 ? -14.617 3.549 18.922 1.00 28.91 177 CYS A CA 1
ATOM 1308 C C . CYS A 1 177 ? -15.047 4.918 18.357 1.00 28.91 177 CYS A C 1
ATOM 1310 O O . CYS A 1 177 ? -15.177 5.077 17.141 1.00 28.91 177 CYS A O 1
ATOM 1312 N N . THR A 1 178 ? -15.240 5.933 19.207 1.00 38.72 178 THR A N 1
ATOM 1313 C CA . THR A 1 178 ? -15.549 7.301 18.751 1.00 38.72 178 THR A CA 1
ATOM 1314 C C . THR A 1 178 ? -14.319 8.001 18.185 1.00 38.72 178 THR A C 1
ATOM 1316 O O . THR A 1 178 ? -14.450 8.739 17.208 1.00 38.72 178 THR A O 1
ATOM 1319 N N . PHE A 1 179 ? -13.124 7.720 18.719 1.00 36.91 179 PHE A N 1
ATOM 1320 C CA . PHE A 1 179 ? -11.871 8.191 18.139 1.00 36.91 179 PHE A CA 1
ATOM 1321 C C . PHE A 1 179 ? -11.592 7.570 16.773 1.00 36.91 179 PHE A C 1
ATOM 1323 O O . PHE A 1 179 ? -11.181 8.290 15.880 1.00 36.91 179 PHE A O 1
ATOM 1330 N N . PHE A 1 180 ? -11.904 6.289 16.565 1.00 39.09 180 PHE A N 1
ATOM 1331 C CA . PHE A 1 180 ? -11.833 5.623 15.259 1.00 39.09 180 PHE A CA 1
ATOM 1332 C C . PHE A 1 180 ? -12.752 6.285 14.220 1.00 39.09 180 PHE A C 1
ATOM 1334 O O . PHE A 1 180 ? -12.304 6.611 13.123 1.00 39.09 180 PHE A O 1
ATOM 1341 N N . ARG A 1 181 ? -14.023 6.549 14.572 1.00 37.88 181 ARG A N 1
ATOM 1342 C CA . ARG A 1 181 ? -14.979 7.240 13.681 1.00 37.88 181 ARG A CA 1
ATOM 1343 C C . ARG A 1 181 ? -14.568 8.685 13.385 1.00 37.88 181 ARG A C 1
ATOM 1345 O O . ARG A 1 181 ? -14.720 9.144 12.257 1.00 37.88 181 ARG A O 1
ATOM 1352 N N . ARG A 1 182 ? -14.038 9.408 14.379 1.00 41.06 182 ARG A N 1
ATOM 1353 C CA . ARG A 1 182 ? -13.568 10.790 14.195 1.00 41.06 182 ARG A CA 1
ATOM 1354 C C . ARG A 1 182 ? -12.202 10.878 13.520 1.00 41.06 182 ARG A C 1
ATOM 1356 O O . ARG A 1 182 ? -12.021 11.811 12.759 1.00 41.06 182 ARG A O 1
ATOM 1363 N N . ALA A 1 183 ? -11.282 9.940 13.731 1.00 39.59 183 ALA A N 1
ATOM 1364 C CA . ALA A 1 183 ? -9.978 9.899 13.066 1.00 39.59 183 ALA A CA 1
ATOM 1365 C C . ALA A 1 183 ? -10.126 9.614 11.567 1.00 39.59 183 ALA A C 1
ATOM 1367 O O . ALA A 1 183 ? -9.453 10.262 10.774 1.00 39.59 183 ALA A O 1
ATOM 1368 N N . ALA A 1 184 ? -11.078 8.758 11.174 1.00 36.59 184 ALA A N 1
ATOM 1369 C CA . ALA A 1 184 ? -11.478 8.605 9.774 1.00 36.59 184 ALA A CA 1
ATOM 1370 C C . ALA A 1 184 ? -12.074 9.910 9.192 1.00 36.59 184 ALA A C 1
ATOM 1372 O O . ALA A 1 184 ? -11.742 10.301 8.076 1.00 36.59 184 ALA A O 1
ATOM 1373 N N . CYS A 1 185 ? -12.886 10.653 9.961 1.00 31.20 185 CYS A N 1
ATOM 1374 C CA . CYS A 1 185 ? -13.354 11.989 9.550 1.00 31.20 185 CYS A CA 1
ATOM 1375 C C . CYS A 1 185 ? -12.240 13.053 9.506 1.00 31.20 185 CYS A C 1
ATOM 1377 O O . CYS A 1 185 ? -12.263 13.911 8.632 1.00 31.20 185 CYS A O 1
ATOM 1379 N N . ILE A 1 186 ? -11.265 13.012 10.419 1.00 37.84 186 ILE A N 1
ATOM 1380 C CA . ILE A 1 186 ? -10.101 13.913 10.437 1.00 37.84 186 ILE A CA 1
ATOM 1381 C C . ILE A 1 186 ? -9.191 13.605 9.242 1.00 37.84 186 ILE A C 1
ATOM 1383 O O . ILE A 1 186 ? -8.679 14.526 8.619 1.00 37.84 186 ILE A O 1
ATOM 1387 N N . PHE A 1 187 ? -9.067 12.335 8.849 1.00 34.09 187 PHE A N 1
ATOM 1388 C CA . PHE A 1 187 ? -8.396 11.930 7.613 1.00 34.09 187 PHE A CA 1
ATOM 1389 C C . PHE A 1 187 ? -9.086 12.525 6.371 1.00 34.09 187 PHE A C 1
ATOM 1391 O O . PHE A 1 187 ? -8.411 13.064 5.496 1.00 34.09 187 PHE A O 1
ATOM 1398 N N . ARG A 1 188 ? -10.429 12.552 6.350 1.00 30.94 188 ARG A N 1
ATOM 1399 C CA . ARG A 1 188 ? -11.229 13.212 5.297 1.00 30.94 188 ARG A CA 1
ATOM 1400 C C . ARG A 1 188 ? -11.031 14.736 5.232 1.00 30.94 188 ARG A C 1
ATOM 1402 O O . ARG A 1 188 ? -11.259 15.312 4.180 1.00 30.94 188 ARG A O 1
ATOM 1409 N N . LEU A 1 189 ? -10.609 15.364 6.334 1.00 32.53 189 LEU A N 1
ATOM 1410 C CA . LEU A 1 189 ? -10.331 16.805 6.449 1.00 32.53 189 LEU A CA 1
ATOM 1411 C C . LEU A 1 189 ? -8.863 17.179 6.179 1.00 32.53 189 LEU A C 1
ATOM 1413 O O . LEU A 1 189 ? -8.587 18.316 5.817 1.00 32.53 189 LEU A O 1
ATOM 1417 N N . ILE A 1 190 ? -7.912 16.257 6.363 1.00 39.72 190 ILE A N 1
ATOM 1418 C CA . ILE A 1 190 ? -6.482 16.505 6.092 1.00 39.72 190 ILE A CA 1
ATOM 1419 C C . ILE A 1 190 ? -6.135 16.195 4.626 1.00 39.72 190 ILE A C 1
ATOM 1421 O O . ILE A 1 190 ? -5.247 16.825 4.063 1.00 39.72 190 ILE A O 1
ATOM 1425 N N . MET A 1 191 ? -6.852 15.268 3.979 1.00 32.66 191 MET A N 1
ATOM 1426 C CA . MET A 1 191 ? -6.681 14.966 2.548 1.00 32.66 191 MET A CA 1
ATOM 1427 C C . MET A 1 191 ? -7.415 15.931 1.600 1.00 32.66 191 MET A C 1
ATOM 1429 O O . MET A 1 191 ? -7.367 15.717 0.392 1.00 32.66 191 MET A O 1
ATOM 1433 N N . SER A 1 192 ? -8.058 16.994 2.098 1.00 29.19 192 SER A N 1
ATOM 1434 C CA . SER A 1 192 ? -8.651 18.027 1.231 1.00 29.19 192 SER A CA 1
ATOM 1435 C C . SER A 1 192 ? -7.627 18.938 0.534 1.00 29.19 192 SER A C 1
ATOM 1437 O O . SER A 1 192 ? -8.021 19.616 -0.402 1.00 29.19 192 SER A O 1
ATOM 1439 N N . ASP A 1 193 ? -6.336 18.902 0.903 1.00 26.64 193 ASP A N 1
ATOM 1440 C CA . ASP A 1 193 ? -5.302 19.791 0.328 1.00 26.64 193 ASP A CA 1
ATOM 1441 C C . ASP A 1 193 ? -4.162 19.055 -0.414 1.00 26.64 193 ASP A C 1
ATOM 1443 O O . ASP A 1 193 ? -3.041 19.557 -0.510 1.00 26.64 193 ASP A O 1
ATOM 1447 N N . VAL A 1 194 ? -4.409 17.861 -0.967 1.00 29.67 194 VAL A N 1
ATOM 1448 C CA . VAL A 1 194 ? -3.523 17.289 -2.003 1.00 29.67 194 VAL A CA 1
ATOM 1449 C C . VAL A 1 194 ? -4.355 16.990 -3.238 1.00 29.67 194 VAL A C 1
ATOM 1451 O O . VAL A 1 194 ? -4.758 15.858 -3.502 1.00 29.67 194 VAL A O 1
ATOM 1454 N N . GLU A 1 195 ? -4.616 18.052 -3.993 1.00 22.94 195 GLU A N 1
ATOM 1455 C CA . GLU A 1 195 ? -5.070 17.966 -5.371 1.00 22.94 195 GLU A CA 1
ATOM 1456 C C . GLU A 1 195 ? -3.940 17.348 -6.205 1.00 22.94 195 GLU A C 1
ATOM 1458 O O . GLU A 1 195 ? -3.012 18.018 -6.655 1.00 22.94 195 GLU A O 1
ATOM 1463 N N . VAL A 1 196 ? -4.003 16.036 -6.428 1.00 24.50 196 VAL A N 1
ATOM 1464 C CA . VAL A 1 196 ? -3.570 15.533 -7.730 1.00 24.50 196 VAL A CA 1
ATOM 1465 C C . VAL A 1 196 ? -4.710 15.892 -8.667 1.00 24.50 196 VAL A C 1
ATOM 1467 O O . VAL A 1 196 ? -5.751 15.235 -8.661 1.00 24.50 196 VAL A O 1
ATOM 1470 N N . GLU A 1 197 ? -4.535 16.980 -9.414 1.00 21.12 197 GLU A N 1
ATOM 1471 C CA . GLU A 1 197 ? -5.443 17.390 -10.478 1.00 21.12 197 GLU A CA 1
ATOM 1472 C C . GLU A 1 197 ? -5.543 16.269 -11.526 1.00 21.12 197 GLU A C 1
ATOM 1474 O O . GLU A 1 197 ? -4.807 16.213 -12.509 1.00 21.12 197 GLU A O 1
ATOM 1479 N N . THR A 1 198 ? -6.491 15.356 -11.346 1.00 23.88 198 THR A N 1
ATOM 1480 C CA . THR A 1 198 ? -7.223 14.824 -12.488 1.00 23.88 198 THR A CA 1
ATOM 1481 C C . THR A 1 198 ? -8.451 15.696 -12.626 1.00 23.88 198 THR A C 1
ATOM 1483 O O . THR A 1 198 ? -9.342 15.649 -11.781 1.00 23.88 198 THR A O 1
ATOM 1486 N N . THR A 1 199 ? -8.463 16.519 -13.667 1.00 23.69 199 THR A N 1
ATOM 1487 C CA . THR A 1 199 ? -9.578 17.368 -14.082 1.00 23.69 199 THR A CA 1
ATOM 1488 C C . THR A 1 199 ? -10.836 16.528 -14.338 1.00 23.69 199 THR A C 1
ATOM 1490 O O . THR A 1 199 ? -11.145 16.152 -15.465 1.00 23.69 199 THR A O 1
ATOM 1493 N N . ALA A 1 200 ? -11.581 16.211 -13.280 1.00 28.23 200 ALA A N 1
ATOM 1494 C CA . ALA A 1 200 ? -12.953 15.742 -13.375 1.00 28.23 200 ALA A CA 1
ATOM 1495 C C . ALA A 1 200 ? -13.840 16.988 -13.403 1.00 28.23 200 ALA A C 1
ATOM 1497 O O . ALA A 1 200 ? -14.091 17.623 -12.381 1.00 28.23 200 ALA A O 1
ATOM 1498 N N . GLY A 1 201 ? -14.218 17.396 -14.614 1.00 28.66 201 GLY A N 1
ATOM 1499 C CA . GLY A 1 201 ? -15.116 18.521 -14.820 1.00 28.66 201 GLY A CA 1
ATOM 1500 C C . GLY A 1 201 ? -16.443 18.281 -14.105 1.00 28.66 201 GLY A C 1
ATOM 1501 O O . GLY A 1 201 ? -17.100 17.268 -14.320 1.00 28.66 201 GLY A O 1
ATOM 1502 N N . SER A 1 202 ? -16.834 19.243 -13.277 1.00 32.25 202 SER A N 1
ATOM 1503 C CA . SER A 1 202 ? -18.148 19.372 -12.654 1.00 32.25 202 SER A CA 1
ATOM 1504 C C . SER A 1 202 ? -19.211 19.726 -13.709 1.00 32.25 202 SER A C 1
ATOM 1506 O O . SER A 1 202 ? -19.689 20.860 -13.769 1.00 32.25 202 SER A O 1
ATOM 1508 N N . GLY A 1 203 ? -19.519 18.788 -14.601 1.00 39.00 203 GLY A N 1
ATOM 1509 C CA . GLY A 1 203 ? -20.652 18.869 -15.520 1.00 39.00 203 GLY A CA 1
ATOM 1510 C C . GLY A 1 203 ? -21.769 17.945 -15.048 1.00 39.00 203 GLY A C 1
ATOM 1511 O O . GLY A 1 203 ? -21.509 16.974 -14.342 1.00 39.00 203 GLY A O 1
ATOM 1512 N N . GLU A 1 204 ? -23.011 18.257 -15.408 1.00 52.84 204 GLU A N 1
ATOM 1513 C CA . GLU A 1 204 ? -24.171 17.399 -15.158 1.00 52.84 204 GLU A CA 1
ATOM 1514 C C . GLU A 1 204 ? -23.854 15.939 -15.531 1.00 52.84 204 GLU A C 1
ATOM 1516 O O . GLU A 1 204 ? -23.361 15.642 -16.620 1.00 52.84 204 GLU A O 1
ATOM 1521 N N . MET A 1 205 ? -24.062 15.025 -14.583 1.00 65.62 205 MET A N 1
ATOM 1522 C CA . MET A 1 205 ? -23.658 13.630 -14.733 1.00 65.62 205 MET A CA 1
ATOM 1523 C C . MET A 1 205 ? -24.634 12.891 -15.653 1.00 65.62 205 MET A C 1
ATOM 1525 O O . MET A 1 205 ? -25.654 12.369 -15.210 1.00 65.62 205 MET A O 1
ATOM 1529 N N . ASP A 1 206 ? -24.300 12.824 -16.940 1.00 81.50 206 ASP A N 1
ATOM 1530 C CA . ASP A 1 206 ? -24.978 11.960 -17.907 1.00 81.50 206 ASP A CA 1
ATOM 1531 C C . ASP A 1 206 ? -24.790 10.470 -17.564 1.00 81.50 206 ASP A C 1
ATOM 1533 O O . ASP A 1 206 ? -23.735 10.048 -17.084 1.00 81.50 206 ASP A O 1
ATOM 1537 N N . VAL A 1 207 ? -25.780 9.631 -17.899 1.00 81.94 207 VAL A N 1
ATOM 1538 C CA . VAL A 1 207 ? -25.784 8.177 -17.607 1.00 81.94 207 VAL A CA 1
ATOM 1539 C C . VAL A 1 207 ? -24.529 7.468 -18.142 1.00 81.94 207 VAL A C 1
ATOM 1541 O O . VAL A 1 207 ? -23.980 6.588 -17.483 1.00 81.94 207 VAL A O 1
ATOM 1544 N N . ASN A 1 208 ? -24.029 7.867 -19.315 1.00 83.50 208 ASN A N 1
ATOM 1545 C CA . ASN A 1 208 ? -22.826 7.279 -19.916 1.00 83.50 208 ASN A CA 1
ATOM 1546 C C . ASN A 1 208 ? -21.535 7.680 -19.184 1.00 83.50 208 ASN A C 1
ATOM 1548 O O . ASN A 1 208 ? -20.626 6.861 -19.045 1.00 83.50 208 ASN A O 1
ATOM 1552 N N . THR A 1 209 ? -21.466 8.916 -18.691 1.00 85.00 209 THR A N 1
ATOM 1553 C CA . THR A 1 209 ? -20.332 9.421 -17.904 1.00 85.00 209 THR A CA 1
ATOM 1554 C C . THR A 1 209 ? -20.323 8.774 -16.522 1.00 85.00 209 THR A C 1
ATOM 1556 O O . THR A 1 209 ? -19.289 8.276 -16.078 1.00 85.00 209 THR A O 1
ATOM 1559 N N . ALA A 1 210 ? -21.500 8.643 -15.900 1.00 86.12 210 ALA A N 1
ATOM 1560 C CA . ALA A 1 210 ? -21.670 7.923 -14.643 1.00 86.12 210 ALA A CA 1
ATOM 1561 C C . ALA A 1 210 ? -21.223 6.452 -14.753 1.00 86.12 210 ALA A C 1
ATOM 1563 O O . ALA A 1 210 ? -20.511 5.950 -13.884 1.00 86.12 210 ALA A O 1
ATOM 1564 N N . LEU A 1 211 ? -21.554 5.758 -15.850 1.00 86.44 211 LEU A N 1
ATOM 1565 C CA . LEU A 1 211 ? -21.057 4.396 -16.094 1.00 86.44 211 LEU A CA 1
ATOM 1566 C C . LEU A 1 211 ? -19.539 4.333 -16.208 1.00 86.44 211 LEU A C 1
ATOM 1568 O O . LEU A 1 211 ? -18.922 3.421 -15.656 1.00 86.44 211 LEU A O 1
ATOM 1572 N N . GLN A 1 212 ? -18.930 5.277 -16.924 1.00 85.94 212 GLN A N 1
ATOM 1573 C CA . GLN A 1 212 ? -17.482 5.310 -17.081 1.00 85.94 212 GLN A CA 1
ATOM 1574 C C . GLN A 1 212 ? -16.781 5.458 -15.725 1.00 85.94 212 GLN A C 1
ATOM 1576 O O . GLN A 1 212 ? -15.783 4.779 -15.476 1.00 85.94 212 GLN A O 1
ATOM 1581 N N . GLU A 1 213 ? -17.299 6.312 -14.844 1.00 86.00 213 GLU A N 1
ATOM 1582 C CA . GLU A 1 213 ? -16.772 6.465 -13.489 1.00 86.00 213 GLU A CA 1
ATOM 1583 C C . GLU A 1 213 ? -16.951 5.194 -12.662 1.00 86.00 213 GLU A C 1
ATOM 1585 O O . GLU A 1 213 ? -15.982 4.697 -12.094 1.00 86.00 213 GLU A O 1
ATOM 1590 N N . VAL A 1 214 ? -18.145 4.600 -12.670 1.00 86.44 214 VAL A N 1
ATOM 1591 C CA . VAL A 1 214 ? -18.441 3.383 -11.902 1.00 86.44 214 VAL A CA 1
ATOM 1592 C C . VAL A 1 214 ? -17.562 2.202 -12.320 1.00 86.44 214 VAL A C 1
ATOM 1594 O O . VAL A 1 214 ? -17.069 1.462 -11.462 1.00 86.44 214 VAL A O 1
ATOM 1597 N N . LEU A 1 215 ? -17.310 2.030 -13.621 1.00 87.69 215 LEU A N 1
ATOM 1598 C CA . LEU A 1 215 ? -16.419 0.980 -14.120 1.00 87.69 215 LEU A CA 1
ATOM 1599 C C . LEU A 1 215 ? -14.966 1.233 -13.691 1.00 87.69 215 LEU A C 1
ATOM 1601 O O . LEU A 1 215 ? -14.304 0.303 -13.231 1.00 87.69 215 LEU A O 1
ATOM 1605 N N . LYS A 1 216 ? -14.487 2.484 -13.749 1.00 86.00 216 LYS A N 1
ATOM 1606 C CA . LYS A 1 216 ? -13.147 2.857 -13.262 1.00 86.00 216 LYS A CA 1
ATOM 1607 C C . LYS A 1 216 ? -12.996 2.620 -11.759 1.00 86.00 216 LYS A C 1
ATOM 1609 O O . LYS A 1 216 ? -11.992 2.054 -11.336 1.00 86.00 216 LYS A O 1
ATOM 1614 N N . THR A 1 217 ? -13.987 2.991 -10.950 1.00 84.94 217 THR A N 1
ATOM 1615 C CA . THR A 1 217 ? -13.966 2.745 -9.500 1.00 84.94 217 THR A CA 1
ATOM 1616 C C . THR A 1 217 ? -13.937 1.245 -9.205 1.00 84.94 217 THR A C 1
ATOM 1618 O O . THR A 1 217 ? -13.095 0.778 -8.439 1.00 84.94 217 THR A O 1
ATOM 1621 N N . SER A 1 218 ? -14.782 0.465 -9.883 1.00 84.50 218 SER A N 1
ATOM 1622 C CA . SER A 1 218 ? -14.865 -0.992 -9.706 1.00 84.50 218 SER A CA 1
ATOM 1623 C C . SER A 1 218 ? -13.574 -1.717 -10.119 1.00 84.50 218 SER A C 1
ATOM 1625 O O . SER A 1 218 ? -13.190 -2.704 -9.486 1.00 84.50 218 SER A O 1
ATOM 1627 N N . LEU A 1 219 ? -12.874 -1.215 -11.145 1.00 85.25 219 LEU A N 1
ATOM 1628 C CA . LEU A 1 219 ? -11.562 -1.716 -11.571 1.00 85.25 219 LEU A CA 1
ATOM 1629 C C . LEU A 1 219 ? -10.493 -1.514 -10.501 1.00 85.25 219 LEU A C 1
ATOM 1631 O O . LEU A 1 219 ? -9.762 -2.453 -10.195 1.00 85.25 219 LEU A O 1
ATOM 1635 N N . THR A 1 220 ? -10.429 -0.328 -9.894 1.00 83.50 220 THR A N 1
ATOM 1636 C CA . THR A 1 220 ? -9.466 -0.027 -8.821 1.00 83.50 220 THR A CA 1
ATOM 1637 C C . THR A 1 220 ? -9.648 -0.959 -7.619 1.00 83.50 220 THR A C 1
ATOM 1639 O O . THR A 1 220 ? -8.683 -1.300 -6.941 1.00 83.50 220 THR A O 1
ATOM 1642 N N . HIS A 1 221 ? -10.876 -1.424 -7.381 1.00 78.38 221 HIS A N 1
ATOM 1643 C CA . HIS A 1 221 ? -11.195 -2.381 -6.320 1.00 78.38 221 HIS A CA 1
ATOM 1644 C C . HIS A 1 221 ? -11.050 -3.855 -6.734 1.00 78.38 221 HIS A C 1
ATOM 1646 O O . HIS A 1 221 ? -11.217 -4.735 -5.891 1.00 78.38 221 HIS A O 1
ATOM 1652 N N . GLY A 1 222 ? -10.743 -4.145 -8.004 1.00 81.19 222 GLY A N 1
ATOM 1653 C CA . GLY A 1 222 ? -10.584 -5.509 -8.517 1.00 81.19 222 GLY A CA 1
ATOM 1654 C C . GLY A 1 222 ? -11.886 -6.317 -8.579 1.00 81.19 222 GLY A C 1
ATOM 1655 O O . GLY A 1 222 ? -11.838 -7.544 -8.597 1.00 81.19 222 GLY A O 1
ATOM 1656 N N . LYS A 1 223 ? -13.050 -5.650 -8.593 1.00 86.12 223 LYS A N 1
ATOM 1657 C CA . LYS A 1 223 ? -14.385 -6.280 -8.511 1.00 86.12 223 LYS A CA 1
ATOM 1658 C C . LYS A 1 223 ? -15.199 -6.178 -9.804 1.00 86.12 223 LYS A C 1
ATOM 1660 O O . LYS A 1 223 ? -16.428 -6.258 -9.794 1.00 86.12 223 LYS A O 1
ATOM 1665 N N . LEU A 1 224 ? -14.509 -6.018 -10.928 1.00 88.94 224 LEU A N 1
ATOM 1666 C CA . LEU A 1 224 ? -15.094 -6.016 -12.263 1.00 88.94 224 LEU A CA 1
ATOM 1667 C C . LEU A 1 224 ? -14.694 -7.295 -13.000 1.00 88.94 224 LEU A C 1
ATOM 1669 O O . LEU A 1 224 ? -13.511 -7.594 -13.141 1.00 88.94 224 LEU A O 1
ATOM 1673 N N . SER A 1 225 ? -15.688 -8.032 -13.484 1.00 89.31 225 SER A N 1
ATOM 1674 C CA . SER A 1 225 ? -15.489 -9.219 -14.319 1.00 89.31 225 SER A CA 1
ATOM 1675 C C . SER A 1 225 ? -15.694 -8.860 -15.786 1.00 89.31 225 SER A C 1
ATOM 1677 O O . SER A 1 225 ? -16.619 -8.118 -16.135 1.00 89.31 225 SER A O 1
ATOM 1679 N N . ARG A 1 226 ? -14.795 -9.340 -16.650 1.00 88.38 226 ARG A N 1
ATOM 1680 C CA . ARG A 1 226 ? -14.742 -8.944 -18.061 1.00 88.38 226 ARG A CA 1
ATOM 1681 C C . ARG A 1 226 ? -14.812 -10.159 -18.969 1.00 88.38 226 ARG A C 1
ATOM 1683 O O . ARG A 1 226 ? -14.087 -11.132 -18.807 1.00 88.38 226 ARG A O 1
ATOM 1690 N N . GLY A 1 227 ? -15.636 -10.058 -20.001 1.00 87.31 227 GLY A N 1
ATOM 1691 C CA . GLY A 1 227 ? -15.819 -11.140 -20.956 1.00 87.31 227 GLY A CA 1
ATOM 1692 C C . GLY A 1 227 ? -16.894 -12.132 -20.529 1.00 87.31 227 GLY A C 1
ATOM 1693 O O . GLY A 1 227 ? -17.390 -12.135 -19.406 1.00 87.31 227 GLY A O 1
ATOM 1694 N N . LEU A 1 228 ? -17.298 -12.957 -21.490 1.00 86.25 228 LEU A N 1
ATOM 1695 C CA . LEU A 1 228 ? -18.584 -13.642 -21.439 1.00 86.25 228 LEU A CA 1
ATOM 1696 C C . LEU A 1 228 ? -18.615 -14.815 -20.455 1.00 86.25 228 LEU A C 1
ATOM 1698 O O . LEU A 1 228 ? -19.579 -14.969 -19.714 1.00 86.25 228 LEU A O 1
ATOM 1702 N N . HIS A 1 229 ? -17.543 -15.611 -20.406 1.00 87.25 229 HIS A N 1
ATOM 1703 C CA . HIS A 1 229 ? -17.462 -16.753 -19.494 1.00 87.25 229 HIS A CA 1
ATOM 1704 C C . HIS A 1 229 ? -17.355 -16.313 -18.028 1.00 87.25 229 HIS A C 1
ATOM 1706 O O . HIS A 1 229 ? -18.001 -16.889 -17.156 1.00 87.25 229 HIS A O 1
ATOM 1712 N N . GLU A 1 230 ? -16.574 -15.265 -17.755 1.00 88.94 230 GLU A N 1
ATOM 1713 C CA . GLU A 1 230 ? -16.483 -14.681 -16.414 1.00 88.94 230 GLU A CA 1
ATOM 1714 C C . GLU A 1 230 ? -17.811 -14.041 -16.000 1.00 88.94 230 GLU A C 1
ATOM 1716 O O . GLU A 1 230 ? -18.278 -14.294 -14.892 1.00 88.94 230 GLU A O 1
ATOM 1721 N N . ALA A 1 231 ? -18.457 -13.294 -16.905 1.00 88.38 231 ALA A N 1
ATOM 1722 C CA . ALA A 1 231 ? -19.764 -12.688 -16.672 1.00 88.38 231 ALA A CA 1
ATOM 1723 C C . ALA A 1 231 ? -20.839 -13.737 -16.349 1.00 88.38 231 ALA A C 1
ATOM 1725 O O . ALA A 1 231 ? -21.508 -13.616 -15.327 1.00 88.38 231 ALA A O 1
ATOM 1726 N N . ALA A 1 232 ? -20.964 -14.793 -17.161 1.00 88.44 232 ALA A N 1
ATOM 1727 C CA . ALA A 1 232 ? -21.911 -15.884 -16.918 1.00 88.44 232 ALA A CA 1
ATOM 1728 C C . ALA A 1 232 ? -21.643 -16.571 -15.570 1.00 88.44 232 ALA A C 1
ATOM 1730 O O . ALA A 1 232 ? -22.549 -16.752 -14.765 1.00 88.44 232 ALA A O 1
ATOM 1731 N N . LYS A 1 233 ? -20.371 -16.839 -15.252 1.00 90.88 233 LYS A N 1
ATOM 1732 C CA . LYS A 1 233 ? -19.980 -17.424 -13.964 1.00 90.88 233 LYS A CA 1
ATOM 1733 C C . LYS A 1 233 ? -20.310 -16.520 -12.769 1.00 90.88 233 LYS A C 1
ATOM 1735 O O . LYS A 1 233 ? -20.635 -17.026 -11.697 1.00 90.88 233 LYS A O 1
ATOM 1740 N N . CYS A 1 234 ? -20.184 -15.202 -12.913 1.00 89.56 234 CYS A N 1
ATOM 1741 C CA . CYS A 1 234 ? -20.543 -14.231 -11.874 1.00 89.56 234 CYS A CA 1
ATOM 1742 C C . CYS A 1 234 ? -22.062 -14.093 -11.705 1.00 89.56 234 CYS A C 1
ATOM 1744 O O . CYS A 1 234 ? -22.537 -13.963 -10.572 1.00 89.56 234 CYS A O 1
ATOM 1746 N N . LEU A 1 235 ? -22.806 -14.165 -12.811 1.00 88.25 235 LEU A N 1
ATOM 1747 C CA . LEU A 1 235 ? -24.266 -14.190 -12.839 1.00 88.25 235 LEU A CA 1
ATOM 1748 C C . LEU A 1 235 ? -24.809 -15.435 -12.128 1.00 88.25 235 LEU A C 1
ATOM 1750 O O . LEU A 1 235 ? -25.571 -15.288 -11.175 1.00 88.25 235 LEU A O 1
ATOM 1754 N N . ASP A 1 236 ? -24.316 -16.626 -12.481 1.00 89.38 236 ASP A N 1
ATOM 1755 C CA . ASP A 1 236 ? -24.725 -17.902 -11.872 1.00 89.38 236 ASP A CA 1
ATOM 1756 C C . ASP A 1 236 ? -24.483 -17.929 -10.356 1.00 89.38 236 ASP A C 1
ATOM 1758 O O . ASP A 1 236 ? -25.275 -18.462 -9.574 1.00 89.38 236 ASP A O 1
ATOM 1762 N N . LYS A 1 237 ? -23.375 -17.322 -9.910 1.00 89.00 237 LYS A N 1
ATOM 1763 C CA . LYS A 1 237 ? -23.028 -17.206 -8.487 1.00 89.00 237 LYS A CA 1
ATOM 1764 C C . LYS A 1 237 ? -23.901 -16.218 -7.713 1.00 89.00 237 LYS A C 1
ATOM 1766 O O . LYS A 1 237 ? -23.758 -16.150 -6.494 1.00 89.00 237 LYS A O 1
ATOM 1771 N N . ARG A 1 238 ? -24.774 -15.453 -8.381 1.00 83.50 238 ARG A N 1
ATOM 1772 C CA . ARG A 1 238 ? -25.611 -14.391 -7.789 1.00 83.50 238 ARG A CA 1
ATOM 1773 C C . ARG A 1 238 ? -24.803 -13.296 -7.089 1.00 83.50 238 ARG A C 1
ATOM 1775 O O . ARG A 1 238 ? -25.226 -12.747 -6.078 1.00 83.50 238 ARG A O 1
ATOM 1782 N N . GLN A 1 239 ? -23.618 -13.002 -7.615 1.00 83.44 239 GLN A N 1
ATOM 1783 C CA . GLN A 1 239 ? -22.709 -11.990 -7.064 1.00 83.44 239 GLN A CA 1
ATOM 1784 C C . GLN A 1 239 ? -22.726 -10.687 -7.869 1.00 83.44 239 GLN A C 1
ATOM 1786 O O . GLN A 1 239 ? -21.992 -9.762 -7.559 1.00 83.44 239 GLN A O 1
ATOM 1791 N N . ALA A 1 240 ? -23.520 -10.623 -8.932 1.00 86.81 240 ALA A N 1
ATOM 1792 C CA . ALA A 1 240 ? -23.540 -9.510 -9.861 1.00 86.81 240 ALA A CA 1
ATOM 1793 C C . ALA A 1 240 ? -24.625 -8.489 -9.489 1.00 86.81 240 ALA A C 1
ATOM 1795 O O . ALA A 1 240 ? -25.791 -8.847 -9.338 1.00 86.81 240 ALA A O 1
ATOM 1796 N N . LEU A 1 241 ? -24.241 -7.215 -9.387 1.00 85.94 241 LEU A N 1
ATOM 1797 C CA . LEU A 1 241 ? -25.160 -6.099 -9.129 1.00 85.94 241 LEU A CA 1
ATOM 1798 C C . LEU A 1 241 ? -25.609 -5.419 -10.426 1.00 85.94 241 LEU A C 1
ATOM 1800 O O . LEU A 1 241 ? -26.760 -4.997 -10.554 1.00 85.94 241 LEU A O 1
ATOM 1804 N N . LEU A 1 242 ? -24.697 -5.320 -11.397 1.00 88.31 242 LEU A N 1
ATOM 1805 C CA . LEU A 1 242 ? -24.930 -4.627 -12.659 1.00 88.31 242 LEU A CA 1
ATOM 1806 C C . LEU A 1 242 ? -24.193 -5.299 -13.811 1.00 88.31 242 LEU A C 1
ATOM 1808 O O . LEU A 1 242 ? -23.017 -5.644 -13.704 1.00 88.31 242 LEU A O 1
ATOM 1812 N N . CYS A 1 243 ? -24.903 -5.457 -14.926 1.00 89.06 243 CYS A N 1
ATOM 1813 C CA . CYS A 1 243 ? -24.397 -6.039 -16.160 1.00 89.06 243 CYS A CA 1
ATOM 1814 C C . CYS A 1 243 ? -24.469 -5.018 -17.290 1.00 89.06 243 CYS A C 1
ATOM 1816 O O . CYS A 1 243 ? -25.532 -4.471 -17.590 1.00 89.06 243 CYS A O 1
ATOM 1818 N N . VAL A 1 244 ? -23.334 -4.798 -17.944 1.00 89.69 244 VAL A N 1
ATOM 1819 C CA . VAL A 1 244 ? -23.224 -3.953 -19.129 1.00 89.69 244 VAL A CA 1
ATOM 1820 C C . VAL A 1 244 ? -23.011 -4.846 -20.340 1.00 89.69 244 VAL A C 1
ATOM 1822 O O . VAL A 1 244 ? -22.042 -5.607 -20.405 1.00 89.69 244 VAL A O 1
ATOM 1825 N N . LEU A 1 245 ? -23.925 -4.745 -21.297 1.00 88.62 245 LEU A N 1
ATOM 1826 C CA . LEU A 1 245 ? -23.908 -5.500 -22.539 1.00 88.62 245 LEU A CA 1
ATOM 1827 C C . LEU A 1 245 ? -23.696 -4.558 -23.723 1.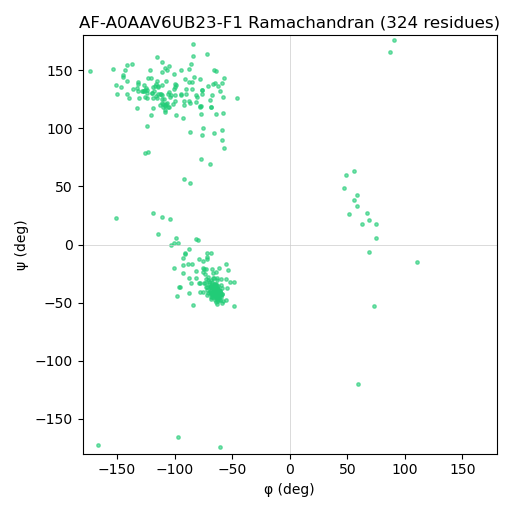00 88.62 245 LEU A C 1
ATOM 1829 O O . LEU A 1 245 ? -24.310 -3.496 -23.813 1.00 88.62 245 LEU A O 1
ATOM 1833 N N . ALA A 1 246 ? -22.829 -4.951 -24.646 1.00 88.06 246 ALA A N 1
ATOM 1834 C CA . ALA A 1 246 ? -22.628 -4.224 -25.885 1.00 88.06 246 ALA A CA 1
ATOM 1835 C C . ALA A 1 246 ? -23.667 -4.645 -26.936 1.00 88.06 246 ALA A C 1
ATOM 1837 O O . ALA A 1 246 ? -23.971 -5.826 -27.066 1.00 88.06 246 ALA A O 1
ATOM 1838 N N . THR A 1 247 ? -24.201 -3.710 -27.720 1.00 82.06 247 THR A N 1
ATOM 1839 C CA . THR A 1 247 ? -25.165 -4.047 -28.786 1.00 82.06 247 THR A CA 1
ATOM 1840 C C . THR A 1 247 ? -24.512 -4.695 -30.011 1.00 82.06 247 THR A C 1
ATOM 1842 O O . THR A 1 247 ? -25.187 -5.401 -30.755 1.00 82.06 247 THR A O 1
ATOM 1845 N N . ASN A 1 248 ? -23.203 -4.511 -30.206 1.00 82.25 248 ASN A N 1
ATOM 1846 C CA . ASN A 1 248 ? -22.444 -5.046 -31.340 1.00 82.25 248 ASN A CA 1
ATOM 1847 C C . ASN A 1 248 ? -21.833 -6.429 -31.032 1.00 82.25 248 ASN A C 1
ATOM 1849 O O . ASN A 1 248 ? -20.619 -6.600 -31.100 1.00 82.25 248 ASN A O 1
ATOM 1853 N N . CYS A 1 249 ? -22.640 -7.422 -30.652 1.00 69.94 249 CYS A N 1
ATOM 1854 C CA . CYS A 1 249 ? -22.153 -8.790 -30.430 1.00 69.94 249 CYS A CA 1
ATOM 1855 C C . CYS A 1 249 ? -22.095 -9.594 -31.737 1.00 69.94 249 CYS A C 1
ATOM 1857 O O . CYS A 1 249 ? -23.069 -9.619 -32.486 1.00 69.94 249 CYS A O 1
ATOM 1859 N N . ASP A 1 250 ? -20.981 -10.298 -31.963 1.00 75.50 250 ASP A N 1
ATOM 1860 C CA . ASP A 1 250 ? -20.736 -11.084 -33.183 1.00 75.50 250 ASP A CA 1
ATOM 1861 C C . ASP A 1 250 ? -21.734 -12.244 -33.365 1.00 75.50 250 ASP A C 1
ATOM 1863 O O . ASP A 1 250 ? -22.072 -12.597 -34.494 1.00 75.50 250 ASP A O 1
ATOM 1867 N N . GLU A 1 251 ? -22.269 -12.801 -32.268 1.00 82.38 251 GLU A N 1
ATOM 1868 C CA . GLU A 1 251 ? -23.338 -13.805 -32.312 1.00 82.38 251 GLU A CA 1
ATOM 1869 C C . GLU A 1 251 ? -24.533 -13.407 -31.426 1.00 82.38 251 GLU A C 1
ATOM 1871 O O . GLU A 1 251 ? -24.366 -13.092 -30.241 1.00 82.38 251 GLU A O 1
ATOM 1876 N N . PRO A 1 252 ? -25.775 -13.494 -31.940 1.00 81.62 252 PRO A N 1
ATOM 1877 C CA . PRO A 1 252 ? -26.980 -13.110 -31.201 1.00 81.62 252 PRO A CA 1
ATOM 1878 C C . PRO A 1 252 ? -27.340 -14.086 -30.068 1.00 81.62 252 PRO A C 1
ATOM 1880 O O . PRO A 1 252 ? -28.190 -13.773 -29.234 1.00 81.62 252 PRO A O 1
ATOM 1883 N N . LEU A 1 253 ? -26.715 -15.268 -30.019 1.00 85.44 253 LEU A N 1
ATOM 1884 C CA . LEU A 1 253 ? -26.882 -16.228 -28.924 1.00 85.44 253 LEU A CA 1
ATOM 1885 C C . LEU A 1 253 ? -26.358 -15.661 -27.599 1.00 85.44 253 LEU A C 1
ATOM 1887 O O . LEU A 1 253 ? -26.994 -15.839 -26.565 1.00 85.44 253 LEU A O 1
ATOM 1891 N N . TYR A 1 254 ? -25.260 -14.906 -27.638 1.00 83.88 254 TYR A N 1
ATOM 1892 C CA . TYR A 1 254 ? -24.657 -14.289 -26.457 1.00 83.88 254 TYR A CA 1
ATOM 1893 C C . TYR A 1 254 ? -25.571 -13.276 -25.780 1.00 83.88 254 TYR A C 1
ATOM 1895 O O . TYR A 1 254 ? -25.706 -13.276 -24.558 1.00 83.88 254 TYR A O 1
ATOM 1903 N N . VAL A 1 255 ? -26.249 -12.455 -26.580 1.00 85.38 255 VAL A N 1
ATOM 1904 C CA . VAL A 1 255 ? -27.181 -11.446 -26.072 1.00 85.38 255 VAL A CA 1
ATOM 1905 C C . VAL A 1 255 ? -28.364 -12.112 -25.381 1.00 85.38 255 VAL A C 1
ATOM 1907 O O . VAL A 1 255 ? -28.714 -11.734 -24.269 1.00 85.38 255 VAL A O 1
ATOM 1910 N N . LYS A 1 256 ? -28.911 -13.172 -25.985 1.00 87.88 256 LYS A N 1
ATOM 1911 C CA . LYS A 1 256 ? -30.028 -13.931 -25.409 1.00 87.88 256 LYS A CA 1
ATOM 1912 C C . LYS A 1 256 ? -29.655 -14.623 -24.100 1.00 87.88 256 LYS A C 1
ATOM 1914 O O . LYS A 1 256 ? -30.459 -14.620 -23.176 1.00 87.88 256 LYS A O 1
ATOM 1919 N N . LEU A 1 257 ? -28.453 -15.198 -24.013 1.00 87.06 257 LEU A N 1
ATOM 1920 C CA . LEU A 1 257 ? -27.976 -15.850 -22.791 1.00 87.06 257 LEU A CA 1
ATOM 1921 C C . LEU A 1 257 ? -27.853 -14.851 -21.637 1.00 87.06 257 LEU A C 1
ATOM 1923 O O . LEU A 1 257 ? -28.353 -15.109 -20.547 1.00 87.06 257 LEU A O 1
ATOM 1927 N N . VAL A 1 258 ? -27.232 -13.695 -21.877 1.00 87.00 258 VAL A N 1
ATOM 1928 C CA . VAL A 1 258 ? -27.049 -12.679 -20.831 1.00 87.00 258 VAL A CA 1
ATOM 1929 C C . VAL A 1 258 ? -28.382 -12.036 -20.443 1.00 87.00 258 VAL A C 1
ATOM 1931 O O . VAL A 1 258 ? -28.633 -11.840 -19.260 1.00 87.00 258 VAL A O 1
ATOM 1934 N N . GLU A 1 259 ? -29.271 -11.763 -21.401 1.00 87.69 259 GLU A N 1
ATOM 1935 C CA . GLU A 1 259 ? -30.613 -11.245 -21.106 1.00 87.69 259 GLU A CA 1
ATOM 1936 C C . GLU A 1 259 ? -31.450 -12.233 -20.281 1.00 87.69 259 GLU A C 1
ATOM 1938 O O . GLU A 1 259 ? -32.109 -11.811 -19.329 1.00 87.69 259 GLU A O 1
ATOM 1943 N N . ALA A 1 260 ? -31.380 -13.534 -20.588 1.00 89.62 260 ALA A N 1
ATOM 1944 C CA . ALA A 1 260 ? -32.058 -14.574 -19.816 1.00 89.62 260 ALA A CA 1
ATOM 1945 C C . ALA A 1 260 ? -31.516 -14.660 -18.379 1.00 89.62 260 ALA A C 1
ATOM 1947 O O . ALA A 1 260 ? -32.293 -14.579 -17.430 1.00 89.62 260 ALA A O 1
ATOM 1948 N N . LEU A 1 261 ? -30.190 -14.719 -18.208 1.00 88.31 261 LEU A N 1
ATOM 1949 C CA . LEU A 1 261 ? -29.555 -14.775 -16.884 1.00 88.31 261 LEU A CA 1
ATOM 1950 C C . LEU A 1 261 ? -29.837 -13.517 -16.045 1.00 88.31 261 LEU A C 1
ATOM 1952 O O . LEU A 1 261 ? -30.069 -13.602 -14.838 1.00 88.31 261 LEU A O 1
ATOM 1956 N N . CYS A 1 262 ? -29.863 -12.336 -16.670 1.00 86.56 262 CYS A N 1
ATOM 1957 C CA . CYS A 1 262 ? -30.209 -11.098 -15.973 1.00 86.56 262 CYS A CA 1
ATOM 1958 C C . CYS A 1 262 ? -31.685 -11.061 -15.548 1.00 86.56 262 CYS A C 1
ATOM 1960 O O . CYS A 1 262 ? -31.982 -10.563 -14.459 1.00 86.56 262 CYS A O 1
ATOM 1962 N N . ALA A 1 263 ? -32.596 -11.600 -16.365 1.00 86.81 263 ALA A N 1
ATOM 1963 C CA . ALA A 1 263 ? -34.015 -11.695 -16.031 1.00 86.81 263 ALA A CA 1
ATOM 1964 C C . ALA A 1 263 ? -34.275 -12.694 -14.890 1.00 86.81 263 ALA A C 1
ATOM 1966 O O . ALA A 1 263 ? -35.033 -12.386 -13.971 1.00 86.81 263 ALA A O 1
ATOM 1967 N N . GLU A 1 264 ? -33.608 -13.851 -14.903 1.00 87.56 264 GLU A N 1
ATOM 1968 C CA . GLU A 1 264 ? -33.737 -14.878 -13.859 1.00 87.56 264 GLU A CA 1
ATOM 1969 C C . GLU A 1 264 ? -33.239 -14.403 -12.488 1.00 87.56 264 GLU A C 1
ATOM 1971 O O . GLU A 1 264 ? -33.805 -14.762 -11.453 1.00 87.56 264 GLU A O 1
ATOM 1976 N N . HIS A 1 265 ? -32.189 -13.582 -12.461 1.00 83.88 265 HIS A N 1
ATOM 1977 C CA . HIS A 1 265 ? -31.570 -13.11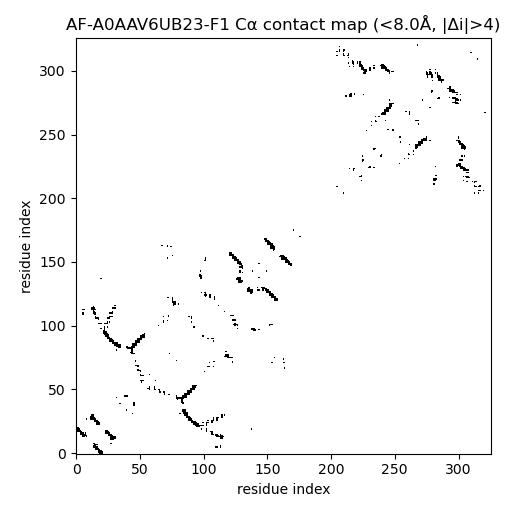3 -11.220 1.00 83.88 265 HIS A CA 1
ATOM 1978 C C . HIS A 1 265 ? -31.980 -11.692 -10.801 1.00 83.88 265 HIS A C 1
ATOM 1980 O O . HIS A 1 265 ? -31.511 -11.217 -9.770 1.00 83.88 265 HIS A O 1
ATOM 1986 N N . GLN A 1 266 ? -32.864 -11.022 -11.553 1.00 81.12 266 GLN A N 1
ATOM 1987 C CA . GLN A 1 266 ? -33.297 -9.632 -11.314 1.00 81.12 266 GLN A CA 1
ATOM 1988 C C . GLN A 1 266 ? -32.138 -8.616 -11.260 1.00 81.12 266 GLN A C 1
ATOM 1990 O O . GLN A 1 266 ? -32.146 -7.663 -10.472 1.00 81.12 266 GLN A O 1
ATOM 1995 N N . ILE A 1 267 ? -31.138 -8.808 -12.120 1.00 85.56 267 ILE A N 1
ATOM 1996 C CA . ILE A 1 267 ? -29.938 -7.966 -12.173 1.00 85.56 267 ILE A CA 1
ATOM 1997 C C . ILE A 1 267 ? -30.151 -6.815 -13.157 1.00 85.56 267 ILE A C 1
ATOM 1999 O O . ILE A 1 267 ? -30.763 -6.973 -14.213 1.00 85.56 267 ILE A O 1
ATOM 2003 N N . ASN A 1 268 ? -29.631 -5.636 -12.814 1.00 86.25 268 ASN A N 1
ATOM 2004 C CA . ASN A 1 268 ? -29.73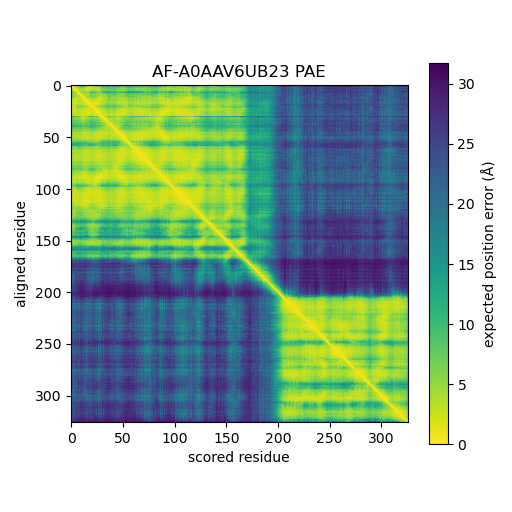9 -4.450 -13.654 1.00 86.25 268 ASN A CA 1
ATOM 2005 C C . ASN A 1 268 ? -28.911 -4.603 -14.935 1.00 86.25 268 ASN A C 1
ATOM 2007 O O . ASN A 1 268 ? -27.686 -4.722 -14.879 1.00 86.25 268 ASN A O 1
ATOM 2011 N N . LEU A 1 269 ? -29.589 -4.573 -16.086 1.00 87.75 269 LEU A N 1
ATOM 2012 C CA . LEU A 1 269 ? -28.973 -4.658 -17.408 1.00 87.75 269 LEU A CA 1
ATOM 2013 C C . LEU A 1 269 ? -28.959 -3.292 -18.100 1.00 87.75 269 LEU A C 1
ATOM 2015 O O . LEU A 1 269 ? -29.989 -2.617 -18.221 1.00 87.75 269 LEU A O 1
ATOM 2019 N N . LEU A 1 270 ? -27.790 -2.920 -18.619 1.00 88.62 270 LEU A N 1
ATOM 2020 C CA . LEU A 1 270 ? -27.593 -1.715 -19.413 1.00 88.62 270 LEU A CA 1
ATOM 2021 C C . LEU A 1 270 ? -26.931 -2.051 -20.751 1.00 88.62 270 LEU A C 1
ATOM 2023 O O . LEU A 1 270 ? -25.950 -2.789 -20.799 1.00 88.62 270 LEU A O 1
ATOM 2027 N N . LYS A 1 271 ? -27.485 -1.511 -21.843 1.00 86.88 271 LYS A N 1
ATOM 2028 C CA . LYS A 1 271 ? -26.973 -1.705 -23.204 1.00 86.88 271 LYS A CA 1
ATOM 2029 C C . LYS A 1 271 ? -26.154 -0.491 -23.637 1.00 86.88 271 LYS A C 1
ATOM 2031 O O . LYS A 1 271 ? -26.613 0.631 -23.452 1.00 86.88 271 LYS A O 1
ATOM 2036 N N . VAL A 1 272 ? -24.975 -0.718 -24.215 1.00 87.06 272 VAL A N 1
ATOM 2037 C CA . VAL A 1 272 ? -24.086 0.332 -24.745 1.00 87.06 272 VAL A CA 1
ATOM 2038 C C . VAL A 1 272 ? -23.797 0.089 -26.222 1.00 87.06 272 VAL A C 1
ATOM 2040 O O . VAL A 1 272 ? -23.618 -1.048 -26.655 1.00 87.06 272 VAL A O 1
ATOM 2043 N N . ASP A 1 273 ? -23.704 1.174 -26.986 1.00 83.69 273 ASP A N 1
ATOM 2044 C CA . ASP A 1 273 ? -23.708 1.145 -28.451 1.00 83.69 273 ASP A CA 1
ATOM 2045 C C . ASP A 1 273 ? -22.482 0.487 -29.099 1.00 83.69 273 ASP A C 1
ATOM 2047 O O . ASP A 1 273 ? -22.539 0.116 -30.264 1.00 83.69 273 ASP A O 1
ATOM 2051 N N . SER A 1 274 ? -21.334 0.368 -28.417 1.00 86.19 274 SER A N 1
ATOM 2052 C CA . SER A 1 274 ? -20.125 -0.192 -29.049 1.00 86.19 274 SER A CA 1
ATOM 2053 C C . SER A 1 274 ? -19.172 -0.900 -28.085 1.00 86.19 274 SER A C 1
ATOM 2055 O O . SER A 1 274 ? -18.834 -0.370 -27.025 1.00 86.19 274 SER A O 1
ATOM 2057 N N . ASN A 1 275 ? -18.652 -2.053 -28.518 1.00 85.75 275 ASN A N 1
ATOM 2058 C CA . ASN A 1 275 ? -17.736 -2.913 -27.753 1.00 85.75 275 ASN A CA 1
ATOM 2059 C C . ASN A 1 275 ? -16.382 -2.246 -27.487 1.00 85.75 275 ASN A C 1
ATOM 2061 O O . ASN A 1 275 ? -15.717 -2.554 -26.501 1.00 85.75 275 ASN A O 1
ATOM 2065 N N . LYS A 1 276 ? -15.952 -1.343 -28.380 1.00 87.50 276 LYS A N 1
ATOM 2066 C CA . LYS A 1 276 ? -14.679 -0.620 -28.247 1.00 87.50 276 LYS A CA 1
ATOM 2067 C C . LYS A 1 276 ? -14.738 0.419 -27.125 1.00 87.50 276 LYS A C 1
ATOM 2069 O O . LYS A 1 276 ? -13.837 0.438 -26.299 1.00 87.50 276 LYS A O 1
ATOM 2074 N N . LYS A 1 277 ? -15.833 1.187 -27.018 1.00 87.69 277 LYS A N 1
ATOM 2075 C CA . LYS A 1 277 ? -16.045 2.134 -25.904 1.00 87.69 277 LYS A CA 1
ATOM 2076 C C . LYS A 1 277 ? -16.103 1.410 -24.556 1.00 87.69 277 LYS A C 1
ATOM 2078 O O . LYS A 1 277 ? -15.457 1.829 -23.604 1.00 87.69 277 LYS A O 1
ATOM 2083 N N . LEU A 1 278 ? -16.802 0.272 -24.494 1.00 87.88 278 LEU A N 1
ATOM 2084 C CA . LEU A 1 278 ? -16.800 -0.573 -23.294 1.00 87.88 278 LEU A CA 1
ATOM 2085 C C . LEU A 1 278 ? -15.418 -1.151 -22.980 1.00 87.88 278 LEU A C 1
ATOM 2087 O O . LEU A 1 278 ? -15.054 -1.246 -21.814 1.00 87.88 278 LEU A O 1
ATOM 2091 N N . GLY A 1 279 ? -14.652 -1.528 -24.006 1.00 88.19 279 GLY A N 1
ATOM 2092 C CA . GLY A 1 279 ? -13.272 -1.991 -23.866 1.00 88.19 279 GLY A CA 1
ATOM 2093 C C . GLY A 1 279 ? -12.366 -0.942 -23.229 1.00 88.19 279 GLY A C 1
ATOM 2094 O O . GLY A 1 279 ? -11.639 -1.246 -22.285 1.00 88.19 279 GLY A O 1
ATOM 2095 N N . GLU A 1 280 ? -12.471 0.309 -23.680 1.00 87.94 280 GLU A N 1
ATOM 2096 C CA . GLU A 1 280 ? -11.763 1.449 -23.085 1.00 87.94 280 GLU A CA 1
ATOM 2097 C C . GLU A 1 280 ? -12.164 1.668 -21.621 1.00 87.94 280 GLU A C 1
ATOM 2099 O O . GLU A 1 280 ? -11.295 1.804 -20.760 1.00 87.94 280 GLU A O 1
ATOM 2104 N N . TRP A 1 281 ? -13.464 1.654 -21.306 1.00 87.50 281 TRP A N 1
ATOM 2105 C CA . TRP A 1 281 ? -13.955 1.881 -19.938 1.00 87.50 281 TRP A CA 1
ATOM 2106 C C . TRP A 1 281 ? -13.635 0.734 -18.977 1.00 87.50 281 TRP A C 1
ATOM 2108 O O . TRP A 1 281 ? -13.383 0.975 -17.800 1.00 87.50 281 TRP A O 1
ATOM 2118 N N . ALA A 1 282 ? -13.598 -0.501 -19.478 1.00 86.38 282 ALA A N 1
ATOM 2119 C CA . ALA A 1 282 ? -13.210 -1.691 -18.726 1.00 86.38 282 ALA A CA 1
ATOM 2120 C C . ALA A 1 282 ? -11.681 -1.855 -18.592 1.00 86.38 282 ALA A C 1
ATOM 2122 O O . ALA A 1 282 ? -11.221 -2.860 -18.050 1.00 86.38 282 ALA A O 1
ATOM 2123 N N . GLY A 1 283 ? -10.887 -0.896 -19.087 1.00 85.50 283 GLY A N 1
ATOM 2124 C CA . GLY A 1 283 ? -9.430 -0.905 -18.954 1.00 85.50 283 GLY A CA 1
ATOM 2125 C C . GLY A 1 283 ? -8.715 -1.896 -19.877 1.00 85.50 283 GLY A C 1
ATOM 2126 O O . GLY A 1 283 ? -7.551 -2.212 -19.646 1.00 85.50 283 GLY A O 1
ATOM 2127 N N . LEU A 1 284 ? -9.372 -2.383 -20.936 1.00 85.12 284 LEU A N 1
ATOM 2128 C CA . LEU A 1 284 ? -8.761 -3.235 -21.960 1.00 85.12 284 LEU A CA 1
ATOM 2129 C C . LEU A 1 284 ? -8.102 -2.409 -23.073 1.00 85.12 284 LEU A C 1
ATOM 2131 O O . LEU A 1 284 ? -8.371 -2.584 -24.264 1.00 85.12 284 LEU A O 1
ATOM 2135 N N . CYS A 1 285 ? -7.227 -1.488 -22.692 1.00 84.69 285 CYS A N 1
ATOM 2136 C CA . CYS A 1 285 ? -6.459 -0.696 -23.640 1.00 84.69 285 CYS A CA 1
ATOM 2137 C C . CYS A 1 285 ? -5.033 -0.473 -23.145 1.00 84.69 285 CYS A C 1
ATOM 2139 O O . CYS A 1 285 ? -4.748 -0.515 -21.949 1.00 84.69 285 CYS A O 1
ATOM 2141 N N . THR A 1 286 ? -4.120 -0.257 -24.089 1.00 83.06 286 THR A N 1
ATOM 2142 C CA . THR A 1 286 ? -2.771 0.209 -23.768 1.00 83.06 286 THR A CA 1
ATOM 2143 C C . THR A 1 286 ? -2.770 1.729 -23.823 1.00 83.06 286 THR A C 1
ATOM 2145 O O . THR A 1 286 ? -3.139 2.310 -24.839 1.00 83.06 286 THR A O 1
ATOM 2148 N N . PHE A 1 287 ? -2.384 2.386 -22.738 1.00 85.88 287 PHE A N 1
ATOM 2149 C CA . PHE A 1 287 ? -2.295 3.843 -22.709 1.00 85.88 287 PHE A CA 1
ATOM 2150 C C . PHE A 1 287 ? -0.923 4.301 -23.199 1.00 85.88 287 PHE A C 1
ATOM 2152 O O . PHE A 1 287 ? 0.097 3.703 -22.853 1.00 85.88 287 PHE A O 1
ATOM 2159 N N . ASP A 1 288 ? -0.888 5.377 -23.980 1.00 82.38 288 ASP A N 1
ATOM 2160 C CA . ASP A 1 288 ? 0.366 6.076 -24.251 1.00 82.38 288 ASP A CA 1
ATOM 2161 C C . ASP A 1 288 ? 0.712 7.065 -23.144 1.00 82.38 288 ASP A C 1
ATOM 2163 O O . ASP A 1 288 ? -0.110 7.402 -22.294 1.00 82.38 288 ASP A O 1
ATOM 2167 N N . LYS A 1 289 ? 1.920 7.627 -23.232 1.00 80.81 289 LYS A N 1
ATOM 2168 C CA . LYS A 1 289 ? 2.425 8.686 -22.347 1.00 80.81 289 LYS A CA 1
ATOM 2169 C C . LYS A 1 289 ? 1.532 9.942 -22.275 1.00 80.81 289 LYS A C 1
ATOM 2171 O O . LYS A 1 289 ? 1.679 10.715 -21.343 1.00 80.81 289 LYS A O 1
ATOM 2176 N N . GLU A 1 290 ? 0.613 10.136 -23.224 1.00 76.19 290 GLU A N 1
ATOM 2177 C CA . GLU A 1 290 ? -0.345 11.259 -23.274 1.00 76.19 290 GLU A CA 1
ATOM 2178 C C . GLU A 1 290 ? -1.751 10.894 -22.749 1.00 76.19 290 GLU A C 1
ATOM 2180 O O . GLU A 1 290 ? -2.688 11.676 -22.889 1.00 76.19 290 GLU A O 1
ATOM 2185 N N . GLY A 1 291 ? -1.946 9.687 -22.203 1.00 70.38 291 GLY A N 1
ATOM 2186 C CA . GLY A 1 291 ? -3.231 9.258 -21.632 1.00 70.38 291 GLY A CA 1
ATOM 2187 C C . GLY A 1 291 ? -4.321 8.905 -22.653 1.00 70.38 291 GLY A C 1
ATOM 2188 O O . GLY A 1 291 ? -5.447 8.598 -22.269 1.00 70.38 291 GLY A O 1
ATOM 2189 N N . LYS A 1 292 ? -4.008 8.903 -23.955 1.00 77.19 292 LYS A N 1
ATOM 2190 C CA . LYS A 1 292 ? -4.909 8.405 -25.007 1.00 77.19 292 LYS A CA 1
ATOM 2191 C C . LYS A 1 292 ? -4.800 6.883 -25.139 1.00 77.19 292 LYS A C 1
ATOM 2193 O O . LYS A 1 292 ? -3.720 6.311 -24.991 1.00 77.19 292 LYS A O 1
ATOM 2198 N N . ALA A 1 293 ? -5.925 6.230 -25.429 1.00 77.62 293 ALA A N 1
ATOM 2199 C CA . ALA A 1 293 ? -5.992 4.783 -25.602 1.00 77.62 293 ALA A CA 1
ATOM 2200 C C . ALA A 1 293 ? -5.451 4.362 -26.983 1.00 77.62 293 ALA A C 1
ATOM 2202 O O . ALA A 1 293 ? -6.011 4.717 -28.022 1.00 77.62 293 ALA A O 1
ATOM 2203 N N . ARG A 1 294 ? -4.385 3.557 -27.007 1.00 79.00 294 ARG A N 1
ATOM 2204 C CA . ARG A 1 294 ? -3.917 2.798 -28.179 1.00 79.00 294 ARG A CA 1
ATOM 2205 C C . ARG A 1 294 ? -4.249 1.312 -27.995 1.00 79.00 294 ARG A C 1
ATOM 2207 O O . ARG A 1 294 ? -4.308 0.801 -26.881 1.00 79.00 294 ARG A O 1
ATOM 2214 N N . LYS A 1 295 ? -4.478 0.597 -29.104 1.00 82.31 295 LYS A N 1
ATOM 2215 C CA . LYS A 1 295 ? -4.784 -0.855 -29.138 1.00 82.31 295 LYS A CA 1
ATOM 2216 C C . LYS A 1 295 ? -5.895 -1.282 -28.162 1.00 82.31 295 LYS A C 1
ATOM 2218 O O . LYS A 1 295 ? -5.691 -2.115 -27.283 1.00 82.31 295 LYS A O 1
ATOM 2223 N N . VAL A 1 296 ? -7.077 -0.705 -28.335 1.00 84.38 296 VAL A N 1
ATOM 2224 C CA . VAL A 1 296 ? -8.269 -1.082 -27.568 1.00 84.38 296 VAL A CA 1
ATOM 2225 C C . VAL A 1 296 ? -8.735 -2.475 -27.984 1.00 84.38 296 VAL A C 1
ATOM 2227 O O . VAL A 1 296 ? -9.016 -2.713 -29.162 1.00 84.38 296 VAL A O 1
ATOM 2230 N N . VAL A 1 297 ? -8.854 -3.377 -27.013 1.00 87.12 297 VAL A N 1
ATOM 2231 C CA . VAL A 1 297 ? -9.495 -4.683 -27.189 1.00 87.12 297 VAL A CA 1
ATOM 2232 C C . VAL A 1 297 ? -10.983 -4.535 -26.872 1.00 87.12 297 VAL A C 1
ATOM 2234 O O . VAL A 1 297 ? -11.359 -3.905 -25.887 1.00 87.12 297 VAL A O 1
ATOM 2237 N N . GLY A 1 298 ? -11.848 -5.083 -27.727 1.00 86.38 298 GLY A N 1
ATOM 2238 C CA . GLY A 1 298 ? -13.296 -4.983 -27.544 1.00 86.38 298 GLY A CA 1
ATOM 2239 C C . GLY A 1 298 ? -13.801 -5.824 -26.369 1.00 86.38 298 GLY A C 1
ATOM 2240 O O . GLY A 1 298 ? -13.430 -6.989 -26.232 1.00 86.38 298 GLY A O 1
ATOM 2241 N N . CYS A 1 299 ? -14.699 -5.251 -25.567 1.00 86.06 299 CYS A N 1
ATOM 2242 C CA . CYS A 1 299 ? -15.458 -5.965 -24.540 1.00 86.06 299 CYS A CA 1
ATOM 2243 C C . CYS A 1 299 ? -16.890 -6.213 -25.016 1.00 86.06 299 CYS A C 1
ATOM 2245 O O . CYS A 1 299 ? -17.578 -5.267 -25.396 1.00 86.06 299 CYS A O 1
ATOM 2247 N N . SER A 1 300 ? -17.357 -7.462 -24.931 1.00 86.75 300 SER A N 1
ATOM 2248 C CA . SER A 1 300 ? -18.760 -7.808 -25.230 1.00 86.75 300 SER A CA 1
ATOM 2249 C C . SER A 1 300 ? -19.673 -7.661 -24.007 1.00 86.75 300 SER A C 1
ATOM 2251 O O . SER A 1 300 ? -20.781 -7.138 -24.114 1.00 86.75 300 SER A O 1
ATOM 2253 N N . CYS A 1 301 ? -19.200 -8.091 -22.833 1.00 86.75 301 CYS A N 1
ATOM 2254 C CA . CYS A 1 301 ? -19.935 -8.004 -21.571 1.00 86.75 301 CYS A CA 1
ATOM 2255 C C . CYS A 1 301 ? -18.981 -7.636 -20.431 1.00 86.75 301 CYS A C 1
ATOM 2257 O O . CYS A 1 301 ? -17.856 -8.146 -20.373 1.00 86.75 301 CYS A O 1
ATOM 2259 N N . ALA A 1 302 ? -19.446 -6.784 -19.523 1.00 90.06 302 ALA A N 1
ATOM 2260 C CA . ALA A 1 302 ? -18.772 -6.468 -18.270 1.00 90.06 302 ALA A CA 1
ATOM 2261 C C . ALA A 1 302 ? -19.783 -6.546 -17.125 1.00 90.06 302 ALA A C 1
ATOM 2263 O O . ALA A 1 302 ? -20.899 -6.040 -17.247 1.00 90.06 302 ALA A O 1
ATOM 2264 N N . VAL A 1 303 ? -19.399 -7.187 -16.025 1.00 90.31 303 VAL A N 1
ATOM 2265 C CA . VAL A 1 303 ? -20.272 -7.374 -14.863 1.00 90.31 303 VAL A CA 1
ATOM 2266 C C . VAL A 1 303 ? -19.577 -6.853 -13.615 1.00 90.31 303 VAL A C 1
ATOM 2268 O O . VAL A 1 303 ? -18.439 -7.228 -13.313 1.00 90.31 303 VAL A O 1
ATOM 2271 N N . VAL A 1 304 ? -20.274 -5.975 -12.899 1.00 90.75 304 VAL A N 1
ATOM 2272 C CA . VAL A 1 304 ? -19.817 -5.379 -11.644 1.00 90.75 304 VAL A CA 1
ATOM 2273 C C . VAL A 1 304 ? -20.307 -6.242 -10.487 1.00 90.75 304 VAL A C 1
ATOM 2275 O O . VAL A 1 304 ? -21.512 -6.455 -10.329 1.00 90.75 304 VAL A O 1
ATOM 2278 N N . VAL A 1 305 ? -19.354 -6.752 -9.704 1.00 88.00 305 VAL A N 1
ATOM 2279 C CA . VAL A 1 305 ? -19.612 -7.589 -8.525 1.00 88.00 305 VAL A CA 1
ATOM 2280 C C . VAL A 1 305 ? -19.902 -6.708 -7.313 1.00 88.00 305 VAL A C 1
ATOM 2282 O O . VAL A 1 305 ? -20.954 -6.848 -6.712 1.00 88.00 305 VAL A O 1
ATOM 2285 N N . ASP A 1 306 ? -19.032 -5.733 -7.019 1.00 84.19 306 ASP A N 1
ATOM 2286 C CA . ASP A 1 306 ? -19.339 -4.649 -6.077 1.00 84.19 306 ASP A CA 1
ATOM 2287 C C . ASP A 1 306 ? -18.727 -3.322 -6.536 1.00 84.19 306 ASP A C 1
ATOM 2289 O O . ASP A 1 306 ? -17.638 -3.292 -7.111 1.00 84.19 306 ASP A O 1
ATOM 2293 N N . TYR A 1 307 ? -19.386 -2.219 -6.177 1.00 76.44 307 TYR A N 1
ATOM 2294 C CA . TYR A 1 307 ? -18.955 -0.856 -6.505 1.00 76.44 307 TYR A CA 1
ATOM 2295 C C . TYR A 1 307 ? -17.778 -0.349 -5.656 1.00 76.44 307 TYR A C 1
ATOM 2297 O O . TYR A 1 307 ? -17.065 0.568 -6.058 1.00 76.44 307 TYR A O 1
ATOM 2305 N N . GLY A 1 308 ? -17.536 -0.956 -4.489 1.00 71.56 308 GLY A N 1
ATOM 2306 C CA . GLY A 1 308 ? -16.433 -0.615 -3.582 1.00 71.56 308 GLY A CA 1
ATOM 2307 C C . GLY A 1 308 ? -16.623 0.704 -2.822 1.00 71.56 308 GLY A C 1
ATOM 2308 O O . GLY A 1 308 ? -16.558 0.694 -1.595 1.00 71.56 308 GLY A O 1
ATOM 2309 N N . LYS A 1 309 ? -16.895 1.814 -3.521 1.00 73.75 309 LYS A N 1
ATOM 2310 C CA . LYS A 1 309 ? -17.201 3.135 -2.949 1.00 73.75 309 LYS A CA 1
ATOM 2311 C C . LYS A 1 309 ? -18.517 3.672 -3.509 1.00 73.75 309 LYS A C 1
ATOM 2313 O O . LYS A 1 309 ? -18.758 3.592 -4.710 1.00 73.75 309 LYS A O 1
ATOM 2318 N N . GLU A 1 310 ? -19.337 4.255 -2.642 1.00 71.69 310 GLU A N 1
ATOM 2319 C CA . GLU A 1 310 ? -20.544 4.982 -3.041 1.00 71.69 310 GLU A CA 1
ATOM 2320 C C . GLU A 1 310 ? -20.134 6.356 -3.589 1.00 71.69 310 GLU A C 1
ATOM 2322 O O . GLU A 1 310 ? -19.587 7.195 -2.871 1.00 71.69 310 GLU A O 1
ATOM 2327 N N . THR A 1 311 ? -20.335 6.558 -4.889 1.00 80.44 311 THR A N 1
ATOM 2328 C CA . THR A 1 311 ? -20.092 7.825 -5.589 1.00 80.44 311 THR A CA 1
ATOM 2329 C C . THR A 1 311 ? -21.408 8.388 -6.115 1.00 80.44 311 THR A C 1
ATOM 2331 O O . THR A 1 311 ? -22.374 7.650 -6.296 1.00 80.44 311 THR A O 1
ATOM 2334 N N . GLN A 1 312 ? -21.437 9.684 -6.438 1.00 78.19 312 GLN A N 1
ATOM 2335 C CA . GLN A 1 312 ? -22.612 10.328 -7.048 1.00 78.19 312 GLN A CA 1
ATOM 2336 C C . GLN A 1 312 ? -23.055 9.616 -8.343 1.00 78.19 312 GLN A C 1
ATOM 2338 O O . GLN A 1 312 ? -24.242 9.554 -8.650 1.00 78.19 312 GLN A O 1
ATOM 2343 N N . ALA A 1 313 ? -22.116 8.994 -9.064 1.00 79.81 313 ALA A N 1
ATOM 2344 C CA . ALA A 1 313 ? -22.392 8.176 -10.241 1.00 79.81 313 ALA A CA 1
ATOM 2345 C C . ALA A 1 313 ? -23.270 6.942 -9.944 1.00 79.81 313 ALA A C 1
ATOM 2347 O O . ALA A 1 313 ? -24.111 6.568 -10.760 1.00 79.81 313 ALA A O 1
ATOM 2348 N N . HIS A 1 314 ? -23.104 6.312 -8.777 1.00 77.62 314 HIS A N 1
ATOM 2349 C CA . HIS A 1 314 ? -23.913 5.164 -8.362 1.00 77.62 314 HIS A CA 1
ATOM 2350 C C . HIS A 1 314 ? -25.369 5.565 -8.082 1.00 77.62 314 HIS A C 1
ATOM 2352 O O . HIS A 1 314 ? -26.289 4.827 -8.439 1.00 77.62 314 HIS A O 1
ATOM 2358 N N . ASP A 1 315 ? -25.585 6.750 -7.511 1.00 82.62 315 ASP A N 1
ATOM 2359 C CA . ASP A 1 315 ? -26.926 7.266 -7.219 1.00 82.62 315 ASP A CA 1
ATOM 2360 C C . ASP A 1 315 ? -27.688 7.578 -8.511 1.00 82.62 315 ASP A C 1
ATOM 2362 O O . ASP A 1 315 ? -28.815 7.112 -8.690 1.00 82.62 315 ASP A O 1
ATOM 2366 N N . VAL A 1 316 ? -27.025 8.233 -9.472 1.00 85.94 316 VAL A N 1
ATOM 2367 C CA . VAL A 1 316 ? -27.584 8.512 -10.806 1.00 85.94 316 VAL A CA 1
ATOM 2368 C C . VAL A 1 316 ? -27.971 7.220 -11.535 1.00 85.94 316 VAL A C 1
ATOM 2370 O O . VAL A 1 316 ? -29.047 7.138 -12.132 1.00 85.94 316 VAL A O 1
ATOM 2373 N N . LEU A 1 317 ? -27.136 6.175 -11.467 1.00 83.12 317 LEU A N 1
ATOM 2374 C CA . LEU A 1 317 ? -27.464 4.883 -12.077 1.00 83.12 317 LEU A CA 1
ATOM 2375 C C . LEU A 1 317 ? -28.638 4.198 -11.385 1.00 83.12 317 LEU A C 1
ATOM 2377 O O . LEU A 1 317 ? -29.523 3.676 -12.060 1.00 83.12 317 LEU A O 1
ATOM 2381 N N . ASN A 1 318 ? -28.684 4.207 -10.056 1.00 85.12 318 ASN A N 1
ATOM 2382 C CA . ASN A 1 318 ? -29.803 3.619 -9.329 1.00 85.12 318 ASN A CA 1
ATOM 2383 C C . ASN A 1 318 ? -31.117 4.340 -9.615 1.00 85.12 318 ASN A C 1
ATOM 2385 O O . ASN A 1 318 ? -32.144 3.680 -9.760 1.00 85.12 318 ASN A O 1
ATOM 2389 N N . ASP A 1 319 ? -31.094 5.661 -9.755 1.00 84.94 319 ASP A N 1
ATOM 2390 C CA . ASP A 1 319 ? -32.279 6.434 -10.115 1.00 84.94 319 ASP A CA 1
ATOM 2391 C C . ASP A 1 319 ? -32.708 6.181 -11.569 1.00 84.94 319 ASP A C 1
ATOM 2393 O O . ASP A 1 319 ? -33.904 6.052 -11.849 1.00 84.94 319 ASP A O 1
ATOM 2397 N N . TYR A 1 320 ? -31.755 5.957 -12.478 1.00 84.19 320 TYR A N 1
ATOM 2398 C CA . TYR A 1 320 ? -32.042 5.466 -13.828 1.00 84.19 320 TYR A CA 1
ATOM 2399 C C . TYR A 1 320 ? -32.677 4.061 -13.826 1.00 84.19 320 TYR A C 1
ATOM 2401 O O . TYR A 1 320 ? -33.608 3.788 -14.583 1.00 84.19 320 TYR A O 1
ATOM 2409 N N . PHE A 1 321 ? -32.237 3.149 -12.955 1.00 83.00 321 PHE A N 1
ATOM 2410 C CA . PHE A 1 321 ? -32.854 1.821 -12.856 1.00 83.00 321 PHE A CA 1
ATOM 2411 C C . PHE A 1 321 ? -34.223 1.847 -12.178 1.00 83.00 321 PHE A C 1
ATOM 2413 O O . PHE A 1 321 ? -35.095 1.066 -12.556 1.00 83.00 321 PHE A O 1
ATOM 2420 N N . LYS A 1 322 ? -34.445 2.749 -11.216 1.00 83.19 322 LYS A N 1
ATOM 2421 C CA . LYS A 1 322 ? -35.767 2.962 -10.613 1.00 83.19 322 LYS A CA 1
ATOM 2422 C C . LYS A 1 322 ? -36.763 3.497 -11.638 1.00 83.19 322 LYS A C 1
ATOM 2424 O O . LYS A 1 322 ? -37.873 2.982 -11.696 1.00 83.19 322 LYS A O 1
ATOM 2429 N N . SER A 1 323 ? -36.366 4.460 -12.475 1.00 80.38 323 SER A N 1
ATOM 2430 C CA . SER A 1 323 ? -37.246 5.006 -13.519 1.00 80.38 323 SER A CA 1
ATOM 2431 C C . SER A 1 323 ? -37.584 3.991 -14.614 1.00 80.38 323 SER A C 1
ATOM 2433 O O . SER A 1 323 ? -38.663 4.052 -15.185 1.00 80.38 323 SER A O 1
ATOM 2435 N N . LYS A 1 324 ? -36.697 3.024 -14.874 1.00 72.62 324 LYS A N 1
ATOM 2436 C CA . LYS A 1 324 ? -36.898 1.958 -15.868 1.00 72.62 324 LYS A CA 1
ATOM 2437 C C . LYS A 1 324 ? -37.692 0.748 -15.350 1.00 72.62 324 LYS A C 1
ATOM 2439 O O . LYS A 1 324 ? -38.124 -0.079 -16.149 1.00 72.62 324 LYS A O 1
ATOM 2444 N N . ARG A 1 325 ? -37.819 0.600 -14.026 1.00 64.06 325 ARG A N 1
ATOM 2445 C CA . ARG A 1 325 ? -38.606 -0.460 -13.363 1.00 64.06 325 ARG A CA 1
ATOM 2446 C C . ARG A 1 325 ? -40.048 -0.029 -13.044 1.00 64.06 325 ARG A C 1
ATOM 2448 O O . ARG A 1 325 ? -40.829 -0.894 -12.653 1.00 64.06 325 ARG A O 1
ATOM 2455 N N . ALA A 1 326 ? -40.362 1.264 -13.167 1.00 46.72 326 ALA A N 1
ATOM 2456 C CA . ALA A 1 326 ? -41.710 1.829 -13.065 1.00 46.72 326 ALA A CA 1
ATOM 2457 C C . ALA A 1 326 ? -42.434 1.760 -14.418 1.00 46.72 326 ALA A C 1
ATOM 2459 O O . ALA A 1 326 ? -43.664 1.541 -14.397 1.00 46.72 326 ALA A O 1
#

=== Feature glossary ===
Feature key, reading from the visual/contextual features back to the raw sequence:

Rendered structure images. Structure images are PyMOL renders from six orthogonal camera directions. Cartoon representation draws helices as coils and strands as arrows; sticks shows the backbone as bonds; surface shows the solvent-excluded envelope. Rainbow coloring maps sequence position to hue (blue→red, N→C); chain coloring assigns a distinct color per polypeptide.

Contact-map, Ramachandran, and PAE plots. Three diagnostic plots accompany the record. The Cα contact map visualizes the tertiary structure as a 2D adjacency matrix (8 Å cutoff, sequence-local contacts suppressed). The Ramachandran plot shows the distribution of backbone (φ, ψ) torsions, with points in the α and β basins reflecting secondary structure content. The PAE plot shows AlphaFold's inter-residue confidence as a color matrix.

InterPro / GO / CATH / organism. The annotation block draws on four external resources. InterPro: which protein families and domains the sequence belongs to. GO: standardized terms for what the protein does, what process it participates in, and where in the cell it acts. CATH: which structural fold it has in the CATH hierarchy. Organism: the species of origin.

Nearest PDB structures. Structural nearest neighbors (via Foldseek easy-search vs the PDB). Reported per hit: target PDB id, E-value, and alignment TM-score. A TM-score above ~0.5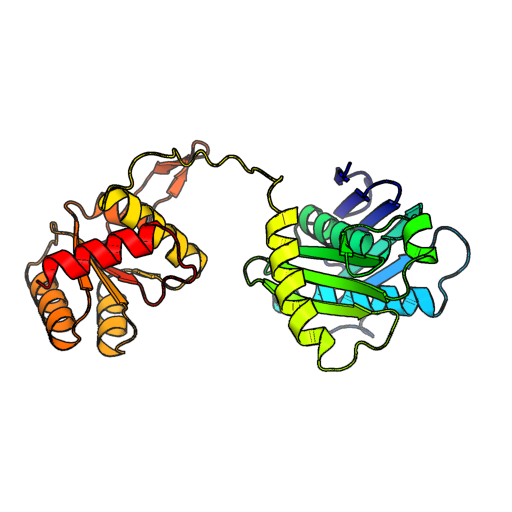 is the conventional threshold for 'same fold'.

Predicted aligned error. Predicted aligned error is AlphaFold's pairwise confidence. Unlike pLDDT (per-residue), PAE is per-residue-pair and captures whether two parts of the structure are correctly placed relative to each other. Units are ångströms of expected positional error.

Solvent-accessible surface area. SASA measures how much of the protein is reachable by solvent. It is computed by rolling a water-sized probe over the atomic surface and summing the exposed ar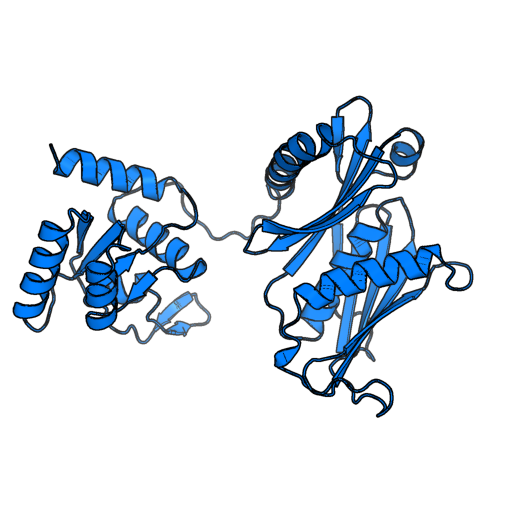ea (Å²). Per-residue SASA distinguishes core (buried, low SASA) from surface (exposed, high SASA) residues; total SASA is a whole-molecule size measure.

B-factor. Crystallographic B-factors measure how much each atom's electron density is smeared out, in Å². They rise in mobile loops and surface residues and fall in the buried interior. In AlphaFold models this column is repurposed to hold pLDDT instead.

pLDDT. For AlphaFold models, the B-factor field carries pLDDT — the model's own estimate of local accuracy on a 0–100 scale. Regions with pLDDT<50 should be treated as essentially unmodeled; they often correspond to intrinsically disordered segments.

Backbone torsions (φ/ψ). φ (phi) and ψ (psi) are the two rotatable backbone dihedrals per residue: φ is the C(i-1)–N–Cα–C torsion, ψ is the N–Cα–C–N(i+1) torsion, both in degrees on (−180°, 180°]. α-helical residues cluster near (−60°, −45°); β-strand residues near (−120°, +130°). A Ramachandran plot is simply a scatter of (φ, ψ) for every residue.

Radius of gyration, Cα contacts, bounding box. Radius of gyration (Rg) is the root-mean-square distance of Cα atoms from their centroid — a single number for overall size and compactness. A globular domain of N residues has Rg ≈ 2.2·N^0.38 Å; an extended or disordered chain has a much larger Rg. The Cα contact count is the number of residue pairs whose Cα atoms are within 8 Å and are more than four positions apart in sequence — a standard proxy for tertiary packing density. The bounding box is the smallest axis-aligned box enclosing all Cα atoms.

Secondary structure (3-state, P-SEA). Three-state secondary structure (P-SEA) collapses the eight DSSP classes into helix (a), strand (b), and coil (c). P-SEA assigns these from Cα geometry alone — distances and angles — without requiring backbone oxygens, so it works on any Cα trace.

Secondary structure (8-state, DSSP). Secondary structure is the local, repeating backbone conformation. DSSP classifies it into eight states by reading the hydrogen-bond network: three helix types (H, G, I), two β types (E, B), two non-regular types (T, S), and unstructured coil (-).

Foldseek 3Di. The Foldseek 3Di string encodes local tertiary geometry as a 20-letter alphabet — one character per residue — derived from the relative positions of nearby Cα atoms. Unlike the amino-acid sequence, 3Di is a direct function of the 3D structure, so two proteins with the same fold have similar 3Di strings even at low sequence identity.

mmCIF coordinates. Structure coordinates are given as an mmCIF _atom_site loop: one row per atom with element, residue name, chain id, sequence number, and x/y/z position in Å. Only the four main-chain atoms per residue are included here; side chains are omitted to keep the record compact.

Sequence. This is the polypeptide sequence — one letter per residue, N-terminus first. Length ranges from a few dozen residues for small domains to over a thousand for large multi-domain proteins.